Protein AF-A0A914XME7-F1 (afdb_monomer)

Solvent-accessible surface area (backbone atoms only — not comparable to full-atom values): 13182 Å² total; per-residue (Å²): 143,79,88,78,80,81,80,74,82,70,85,72,71,90,53,64,69,51,77,46,59,59,89,64,72,65,50,63,82,80,92,70,81,98,67,98,68,96,67,75,82,73,76,73,94,74,64,82,40,78,38,84,39,48,33,59,68,36,28,50,51,42,25,59,41,7,68,70,71,43,46,30,38,35,32,13,59,43,75,67,33,76,54,74,45,54,72,46,84,28,77,46,69,54,44,57,85,89,52,52,77,67,56,25,54,50,34,48,50,48,54,53,49,52,60,64,63,28,57,86,75,63,28,59,68,44,70,76,28,47,78,46,81,11,68,44,76,72,43,35,53,51,48,54,52,31,48,54,44,26,49,77,71,72,44,56,61,46,79,45,65,52,59,69,60,48,39,70,77,42,74,88,63,86,50,92,64,49,63,32,34,35,40,31,53,74,19,28,37,37,42,46,54,37,49,39,53,51,35,45,52,52,10,41,76,43,59,20,46,59,36,23,32,25,40,79,76,49,82,34,66,55,92,59,80,76,134

Structure (mmCIF, N/CA/C/O backbone):
data_AF-A0A914XME7-F1
#
_entry.id   AF-A0A914XME7-F1
#
loop_
_atom_site.group_PDB
_atom_site.id
_atom_site.type_symbol
_atom_site.label_atom_id
_atom_site.label_alt_id
_atom_site.label_comp_id
_atom_site.label_asym_id
_atom_site.label_entity_id
_atom_site.label_seq_id
_atom_site.pdbx_PDB_ins_code
_atom_site.Cartn_x
_atom_site.Cartn_y
_atom_site.Cartn_z
_atom_site.occupancy
_atom_site.B_iso_or_equiv
_atom_site.auth_seq_id
_atom_site.auth_comp_id
_atom_site.auth_asym_id
_atom_site.auth_atom_id
_atom_site.pdbx_PDB_model_num
ATOM 1 N N . MET A 1 1 ? -28.891 16.016 -7.048 1.00 35.56 1 MET A N 1
ATOM 2 C CA . MET A 1 1 ? -28.976 15.586 -5.635 1.00 35.56 1 MET A CA 1
ATOM 3 C C . MET A 1 1 ? -29.714 14.257 -5.555 1.00 35.56 1 MET A C 1
ATOM 5 O O . MET A 1 1 ? -30.932 14.262 -5.579 1.00 35.56 1 MET A O 1
ATOM 9 N N . HIS A 1 2 ? -29.003 13.132 -5.486 1.00 26.31 2 HIS A N 1
ATOM 10 C CA . HIS A 1 2 ? -29.547 11.853 -5.009 1.00 26.31 2 HIS A CA 1
ATOM 11 C C . HIS A 1 2 ? -28.365 10.996 -4.540 1.00 26.31 2 HIS A C 1
ATOM 13 O O . HIS A 1 2 ? -27.632 10.426 -5.343 1.00 26.31 2 HIS A O 1
ATOM 19 N N . GLN A 1 3 ? -28.121 11.002 -3.226 1.00 31.09 3 GLN A N 1
ATOM 20 C CA . GLN A 1 3 ? -27.158 10.115 -2.577 1.00 31.09 3 GLN A CA 1
ATOM 21 C C . GLN A 1 3 ? -27.804 8.732 -2.447 1.00 31.09 3 GLN A C 1
ATOM 23 O O . GLN A 1 3 ? -28.597 8.486 -1.541 1.00 31.09 3 GLN A O 1
ATOM 28 N N . GLY A 1 4 ? -27.482 7.833 -3.376 1.00 28.77 4 GLY A N 1
ATOM 29 C CA . GLY A 1 4 ? -27.808 6.417 -3.254 1.00 28.77 4 GLY A CA 1
ATOM 30 C C . GLY A 1 4 ? -26.962 5.787 -2.150 1.00 28.77 4 GLY A C 1
ATOM 31 O O . GLY A 1 4 ? -25.748 5.646 -2.288 1.00 28.77 4 GLY A O 1
ATOM 32 N N . ARG A 1 5 ? -27.605 5.421 -1.040 1.00 30.25 5 ARG A N 1
ATOM 33 C CA . ARG A 1 5 ? -27.013 4.623 0.037 1.00 30.25 5 ARG A CA 1
ATOM 34 C C . ARG A 1 5 ? -26.750 3.224 -0.530 1.00 30.25 5 ARG A C 1
ATOM 36 O O . ARG A 1 5 ? -27.672 2.428 -0.663 1.00 30.25 5 ARG A O 1
ATOM 43 N N . LEU A 1 6 ? -25.509 2.940 -0.925 1.00 31.33 6 LEU A N 1
ATOM 44 C CA . LEU A 1 6 ? -25.101 1.595 -1.332 1.00 31.33 6 LEU A CA 1
ATOM 45 C C . LEU A 1 6 ? -25.171 0.678 -0.106 1.00 31.33 6 LEU A C 1
ATOM 47 O O . LEU A 1 6 ? -24.290 0.686 0.752 1.00 31.33 6 LEU A O 1
ATOM 51 N N . THR A 1 7 ? -26.250 -0.095 -0.018 1.00 32.25 7 THR A N 1
ATOM 52 C CA . THR A 1 7 ? -26.429 -1.207 0.914 1.00 32.25 7 THR A CA 1
ATOM 53 C C . THR A 1 7 ? -25.577 -2.383 0.446 1.00 32.25 7 THR A C 1
ATOM 55 O O . THR A 1 7 ? -26.083 -3.358 -0.107 1.00 32.25 7 THR A O 1
ATOM 58 N N . THR A 1 8 ? -24.260 -2.299 0.622 1.00 33.47 8 THR A N 1
ATOM 59 C CA . THR A 1 8 ? -23.422 -3.494 0.523 1.00 33.47 8 THR A CA 1
ATOM 60 C C . THR A 1 8 ? -23.794 -4.380 1.704 1.00 33.47 8 THR A C 1
ATOM 62 O O . THR A 1 8 ? -23.597 -3.989 2.854 1.00 33.47 8 THR A O 1
ATOM 65 N N . ALA A 1 9 ? -24.393 -5.538 1.427 1.00 31.30 9 ALA A N 1
ATOM 66 C CA . ALA A 1 9 ? -24.760 -6.524 2.431 1.00 31.30 9 ALA A CA 1
ATOM 67 C C . ALA A 1 9 ? -23.494 -7.050 3.124 1.00 31.30 9 ALA A C 1
ATOM 69 O O . ALA A 1 9 ? -22.908 -8.055 2.726 1.00 31.30 9 ALA A O 1
ATOM 70 N N . VAL A 1 10 ? -23.057 -6.358 4.174 1.00 35.50 10 VAL A N 1
ATOM 71 C CA . VAL A 1 10 ? -22.212 -6.961 5.198 1.00 35.50 10 VAL A CA 1
ATOM 72 C C . VAL A 1 10 ? -23.063 -8.076 5.790 1.00 35.50 10 VAL A C 1
ATOM 74 O O . VAL A 1 10 ? -24.140 -7.802 6.324 1.00 35.50 10 VAL A O 1
ATOM 77 N N . ARG A 1 11 ? -22.634 -9.336 5.650 1.00 31.20 11 ARG A N 1
ATOM 78 C CA . ARG A 1 11 ? -23.242 -10.447 6.391 1.00 31.20 11 ARG A CA 1
ATOM 79 C C . ARG A 1 11 ? -23.109 -10.118 7.875 1.00 31.20 11 ARG A C 1
ATOM 81 O O . ARG A 1 11 ? -22.057 -10.325 8.472 1.00 31.20 11 ARG A O 1
ATOM 88 N N . ARG A 1 12 ? -24.171 -9.557 8.451 1.00 39.50 12 ARG A N 1
ATOM 89 C CA . ARG A 1 12 ? -24.322 -9.442 9.895 1.00 39.50 12 ARG A CA 1
ATOM 90 C C . ARG A 1 12 ? -24.508 -10.859 10.403 1.00 39.50 12 ARG A C 1
ATOM 92 O O . ARG A 1 12 ? -25.443 -11.546 9.995 1.00 39.50 12 ARG A O 1
ATOM 99 N N . TRP A 1 13 ? -23.585 -11.310 11.238 1.00 38.09 13 TRP A N 1
ATOM 100 C CA . TRP A 1 13 ? -23.795 -12.530 11.996 1.00 38.09 13 TRP A CA 1
ATOM 101 C C . TRP A 1 13 ? -25.030 -12.305 12.869 1.00 38.09 13 TRP A C 1
ATOM 103 O O . TRP A 1 13 ? -25.120 -11.304 13.576 1.00 38.09 13 TRP A O 1
ATOM 113 N N . SER A 1 14 ? -26.021 -13.187 12.749 1.00 43.72 14 SER A N 1
ATOM 114 C CA . SER A 1 14 ? -27.253 -13.121 13.543 1.00 43.72 14 SER A CA 1
ATOM 115 C C . SER A 1 14 ? -26.993 -13.408 15.022 1.00 43.72 14 SER A C 1
ATOM 117 O O . SER A 1 14 ? -27.784 -13.017 15.874 1.00 43.72 14 SER A O 1
ATOM 119 N N . THR A 1 15 ? -25.880 -14.076 15.324 1.00 41.72 15 THR A N 1
ATOM 120 C CA . THR A 1 15 ? -25.402 -14.361 16.673 1.00 41.72 15 THR A CA 1
ATOM 121 C C . THR A 1 15 ? -24.344 -13.342 17.102 1.00 41.72 15 THR A C 1
ATOM 123 O O . THR A 1 15 ? -23.417 -13.070 16.332 1.00 41.72 15 THR A O 1
ATOM 126 N N . PRO A 1 16 ? -24.436 -12.798 18.329 1.00 54.91 16 PRO A N 1
ATOM 127 C CA . PRO A 1 16 ? -23.365 -11.991 18.896 1.00 54.91 16 PRO A CA 1
ATOM 128 C C . PRO A 1 16 ? -22.076 -12.818 19.003 1.00 54.91 16 PRO A C 1
ATOM 130 O O . PRO A 1 16 ? -22.111 -14.037 19.202 1.00 54.91 16 PRO A O 1
ATOM 133 N N . PHE A 1 17 ? -20.938 -12.144 18.859 1.00 49.28 17 PHE A N 1
ATOM 134 C CA . PHE A 1 17 ? -19.615 -12.730 19.040 1.00 49.28 17 PHE A CA 1
ATOM 135 C C . PHE A 1 17 ? -18.910 -12.065 20.223 1.00 49.28 17 PHE A C 1
ATOM 137 O O . PHE A 1 17 ? -19.087 -10.872 20.477 1.00 49.28 17 PHE A O 1
ATOM 144 N N . VAL A 1 18 ? -18.102 -12.838 20.947 1.00 57.66 18 VAL A N 1
ATOM 145 C CA . VAL A 1 18 ? -17.307 -12.354 22.085 1.00 57.66 18 VAL A CA 1
ATOM 146 C C . VAL A 1 18 ? -15.833 -12.568 21.777 1.00 57.66 18 VAL A C 1
ATOM 148 O O . VAL A 1 18 ? -15.426 -13.649 21.350 1.00 57.66 18 VAL A O 1
ATOM 151 N N . ILE A 1 19 ? -15.023 -11.535 22.006 1.00 54.00 19 ILE A N 1
ATOM 152 C CA . ILE A 1 19 ? -13.574 -11.582 21.805 1.00 54.00 19 ILE A CA 1
ATOM 153 C C . ILE A 1 19 ? -12.889 -11.631 23.159 1.00 54.00 19 ILE A C 1
ATOM 155 O O . ILE A 1 19 ? -13.114 -10.770 24.010 1.00 54.00 19 ILE A O 1
ATOM 159 N N . ARG A 1 20 ? -12.027 -12.633 23.347 1.00 57.12 20 ARG A N 1
ATOM 160 C CA . ARG A 1 20 ? -11.128 -12.697 24.502 1.00 57.12 20 ARG A CA 1
ATOM 161 C C . ARG A 1 20 ? -9.759 -12.149 24.118 1.00 57.12 20 ARG A C 1
ATOM 163 O O . ARG A 1 20 ? -9.129 -12.623 23.167 1.00 57.12 20 ARG A O 1
ATOM 170 N N . SER A 1 21 ? -9.299 -11.174 24.891 1.00 56.59 21 SER A N 1
ATOM 171 C CA . SER A 1 21 ? -7.955 -10.609 24.817 1.00 56.59 21 SER A CA 1
ATOM 172 C C . SER A 1 21 ? -7.206 -10.797 26.138 1.00 56.59 21 SER A C 1
ATOM 174 O O . SER A 1 21 ? -7.805 -11.054 27.182 1.00 56.59 21 SER A O 1
ATOM 176 N N . SER A 1 22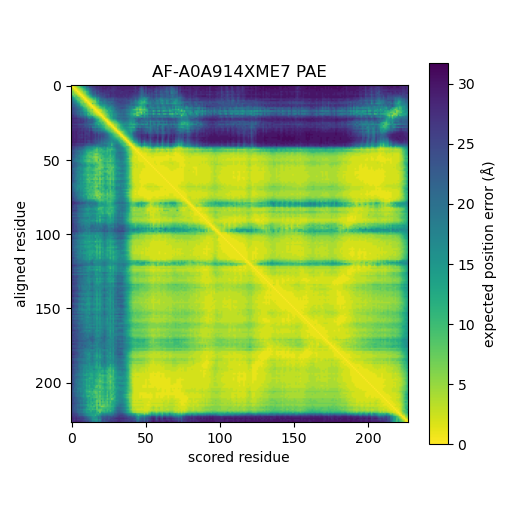 ? -5.875 -10.715 26.103 1.00 47.72 22 SER A N 1
ATOM 177 C CA . SER A 1 22 ? -5.055 -10.743 27.319 1.00 47.72 22 SER A CA 1
ATOM 178 C C . SER A 1 22 ? -5.119 -9.401 28.054 1.00 47.72 22 SER A C 1
ATOM 180 O O . SER A 1 22 ? -4.873 -8.365 27.448 1.00 47.72 22 SER A O 1
ATOM 182 N N . SER A 1 23 ? -5.355 -9.431 29.367 1.00 44.50 23 SER A N 1
ATOM 183 C CA . SER A 1 23 ? -5.464 -8.281 30.286 1.00 44.50 23 SER A CA 1
ATOM 184 C C . SER A 1 23 ? -4.170 -7.480 30.519 1.00 44.50 23 SER A C 1
ATOM 186 O O . SER A 1 23 ? -4.114 -6.635 31.413 1.00 44.50 23 SER A O 1
ATOM 188 N N . ALA A 1 24 ? -3.115 -7.722 29.744 1.00 40.16 24 ALA A N 1
ATOM 189 C CA . ALA A 1 24 ? -1.845 -7.028 29.898 1.00 40.16 24 ALA A CA 1
ATOM 190 C C . ALA A 1 24 ? -1.899 -5.676 29.169 1.00 40.16 24 ALA A 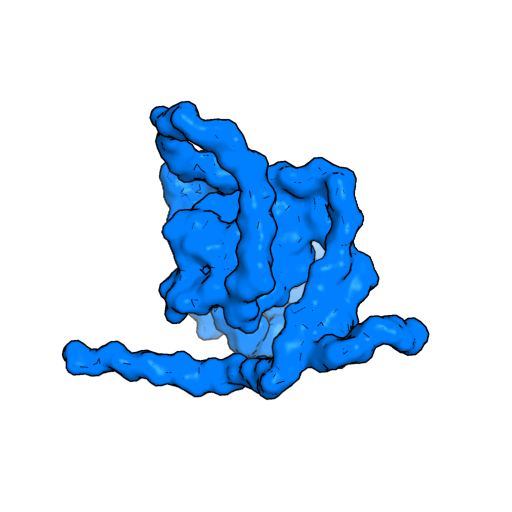C 1
ATOM 192 O O . ALA A 1 24 ? -1.560 -5.599 27.997 1.00 40.16 24 ALA A O 1
ATOM 193 N N . GLN A 1 25 ? -2.379 -4.645 29.876 1.00 46.88 25 GLN A N 1
ATOM 194 C CA . GLN A 1 25 ? -2.238 -3.212 29.563 1.00 46.88 25 GLN A CA 1
ATOM 195 C C . GLN A 1 25 ? -2.400 -2.849 28.074 1.00 46.88 25 GLN A C 1
ATOM 197 O O . GLN A 1 25 ? -1.428 -2.626 27.359 1.00 46.88 25 GLN A O 1
ATOM 202 N N . CYS A 1 26 ? -3.648 -2.743 27.614 1.00 40.09 26 CYS A N 1
ATOM 203 C CA . CYS A 1 26 ? -3.941 -2.183 26.298 1.00 40.09 26 CYS A CA 1
ATOM 204 C C . CYS A 1 26 ? -3.706 -0.665 26.301 1.00 40.09 26 CYS A C 1
ATOM 206 O O . CYS A 1 26 ? -4.272 0.046 27.138 1.00 40.09 26 CYS A O 1
ATOM 208 N N . HIS A 1 27 ? -2.914 -0.160 25.356 1.00 47.97 27 HIS A N 1
ATOM 209 C CA . HIS A 1 27 ? -2.759 1.276 25.136 1.00 47.97 27 HIS A CA 1
ATOM 210 C C . HIS A 1 27 ? -3.722 1.769 24.051 1.00 47.97 27 HIS A C 1
ATOM 212 O O . HIS A 1 27 ? -3.987 1.098 23.054 1.00 47.97 27 HIS A O 1
ATOM 218 N N . TYR A 1 28 ? -4.274 2.956 24.288 1.00 40.59 28 TYR A N 1
ATOM 219 C CA . TYR A 1 28 ? -5.248 3.627 23.438 1.00 40.59 28 TYR A CA 1
ATOM 220 C C . TYR A 1 28 ? -4.690 4.992 23.065 1.00 40.59 28 TYR A C 1
ATOM 222 O O . TYR A 1 28 ? -4.263 5.750 23.937 1.00 40.59 28 TYR A O 1
ATOM 230 N N . SER A 1 29 ? -4.681 5.306 21.777 1.00 42.41 29 SER A N 1
ATOM 231 C CA . SER A 1 29 ? -4.175 6.573 21.262 1.00 42.41 29 SER A CA 1
ATOM 232 C C . SER A 1 29 ? -5.340 7.500 20.896 1.00 42.41 29 SER A C 1
ATOM 234 O O . SER A 1 29 ? -5.696 7.659 19.731 1.00 42.41 29 SER A O 1
ATOM 236 N N . THR A 1 30 ? -5.933 8.167 21.891 1.00 37.03 30 THR A N 1
ATOM 237 C CA . THR A 1 30 ? -6.748 9.368 21.648 1.00 37.03 30 THR A CA 1
ATOM 238 C C . THR A 1 30 ? -5.817 10.547 21.412 1.00 37.03 30 THR A C 1
ATOM 240 O O . THR A 1 30 ? -5.113 10.978 22.319 1.00 37.03 30 THR A O 1
ATOM 243 N N . THR A 1 31 ? -5.820 11.113 20.206 1.00 37.47 31 THR A N 1
ATOM 244 C CA . THR A 1 31 ? -5.261 12.458 19.993 1.00 37.47 31 THR A CA 1
ATOM 245 C C . THR A 1 31 ? -6.410 13.442 19.815 1.00 37.47 31 THR A C 1
ATOM 247 O O . THR A 1 31 ? -6.823 13.767 18.706 1.00 37.47 31 THR A O 1
ATOM 250 N N . GLY A 1 32 ? -6.950 13.862 20.959 1.00 32.81 32 GLY A N 1
ATOM 251 C CA . GLY A 1 32 ? -7.903 14.952 21.146 1.00 32.81 32 GLY A CA 1
ATOM 252 C C . GLY A 1 32 ? -7.615 15.591 22.507 1.00 32.81 32 GLY A C 1
ATOM 253 O O . GLY A 1 32 ? -7.234 14.886 23.434 1.00 32.81 32 GLY A O 1
ATOM 254 N N . GLU A 1 33 ? -7.688 16.914 22.565 1.00 33.44 33 GLU A N 1
ATOM 255 C CA . GLU A 1 33 ? -7.107 17.821 23.562 1.00 33.44 33 GLU A CA 1
ATOM 256 C C . GLU A 1 33 ? -7.226 17.427 25.044 1.00 33.44 33 GLU A C 1
ATOM 258 O O . GLU A 1 33 ? -8.194 16.833 25.517 1.00 33.44 33 GLU A O 1
ATOM 263 N N . SER A 1 34 ? -6.206 17.858 25.788 1.00 36.47 34 SER A N 1
ATOM 264 C CA . SER A 1 34 ? -6.079 17.812 27.240 1.00 36.47 34 SER A CA 1
ATOM 265 C C . SER A 1 34 ? -7.306 18.381 27.957 1.00 36.47 34 SER A C 1
ATOM 267 O O . SER A 1 34 ? -7.436 19.589 28.138 1.00 36.47 34 SER A O 1
ATOM 269 N N . SER A 1 35 ? -8.155 17.484 28.450 1.00 31.80 35 SER A N 1
ATOM 270 C CA . SER A 1 35 ? -9.008 17.718 29.609 1.00 31.80 35 SER A CA 1
ATOM 271 C C . SER A 1 35 ? -8.845 16.539 30.566 1.00 31.80 35 SER A C 1
ATOM 273 O O . SER A 1 35 ? -8.936 15.367 30.203 1.00 31.80 35 SER A O 1
ATOM 275 N N . SER A 1 36 ? -8.485 16.867 31.800 1.00 35.69 36 SER A N 1
ATOM 276 C CA . SER A 1 36 ? -8.181 15.939 32.878 1.00 35.69 36 SER A CA 1
ATOM 277 C C . SER A 1 36 ? -9.423 15.146 33.290 1.00 35.69 36 SER A C 1
ATOM 279 O O . SER A 1 36 ? -10.230 15.617 34.088 1.00 35.69 36 SER A O 1
ATOM 281 N N . SER A 1 37 ? -9.557 13.918 32.795 1.00 31.97 37 SER A N 1
ATOM 282 C CA . SER A 1 37 ? -10.266 12.857 33.511 1.00 31.97 37 SER A CA 1
ATOM 283 C C . SER A 1 37 ? -9.587 11.519 33.227 1.00 31.97 37 SER A C 1
ATOM 285 O O . SER A 1 37 ? -9.476 11.067 32.090 1.00 31.97 37 SER A O 1
ATOM 287 N N . SER A 1 38 ? -9.060 10.911 34.286 1.00 33.97 38 SER A N 1
ATOM 288 C CA . SER A 1 38 ? -8.391 9.614 34.289 1.00 33.97 38 SER A CA 1
ATOM 289 C C . SER A 1 38 ? -9.403 8.484 34.082 1.00 33.97 38 SER A C 1
ATOM 291 O O . SER A 1 38 ? -9.702 7.730 35.008 1.00 33.97 38 SER A O 1
ATOM 293 N N . SER A 1 39 ? -9.965 8.378 32.880 1.00 34.94 39 SER A N 1
ATOM 294 C CA . SER A 1 39 ? -10.650 7.161 32.458 1.00 34.94 39 SER A CA 1
ATOM 295 C C . SER A 1 39 ? -9.626 6.267 31.766 1.00 34.94 39 SER A C 1
ATOM 297 O O . SER A 1 39 ? -9.015 6.632 30.763 1.00 34.94 39 SER A O 1
ATOM 299 N N . SER A 1 40 ? -9.375 5.102 32.357 1.00 42.12 40 SER A N 1
ATOM 300 C CA . SER A 1 40 ? -8.689 4.017 31.668 1.00 42.12 40 SER A CA 1
ATOM 301 C C . SER A 1 40 ? -9.406 3.746 30.342 1.00 42.12 40 SER A C 1
ATOM 303 O O . SER A 1 40 ? -10.638 3.813 30.295 1.00 42.12 40 SER A O 1
ATOM 305 N N . PRO A 1 41 ? -8.674 3.465 29.253 1.00 52.03 41 PRO A N 1
ATOM 306 C CA . PRO A 1 41 ? -9.300 3.295 27.953 1.00 52.03 41 PRO A CA 1
ATOM 307 C C . PRO A 1 41 ? -10.301 2.142 27.999 1.00 52.03 41 PRO A C 1
ATOM 309 O O . PRO A 1 41 ? -9.932 0.984 28.199 1.00 52.03 41 PRO A O 1
ATOM 312 N N . SER A 1 42 ? -11.588 2.459 27.864 1.00 68.94 42 SER A N 1
ATOM 313 C CA . SER A 1 42 ? -12.642 1.458 27.940 1.00 68.94 42 SER A CA 1
ATOM 314 C C . SER A 1 42 ? -12.805 0.799 26.578 1.00 68.94 42 SER A C 1
ATOM 316 O O . SER A 1 42 ? -13.299 1.422 25.637 1.00 68.94 42 SER A O 1
ATOM 318 N N . VAL A 1 43 ? -12.415 -0.471 26.477 1.00 83.75 43 VAL A N 1
ATOM 319 C CA . VAL A 1 43 ? -12.766 -1.314 25.331 1.00 83.75 43 VAL A CA 1
ATOM 320 C C . VAL A 1 43 ? -14.294 -1.278 25.164 1.00 83.75 43 VAL A C 1
ATOM 322 O O . VAL A 1 43 ? -15.005 -1.548 26.141 1.00 83.75 43 VAL A O 1
ATOM 325 N N . PRO A 1 44 ? -14.824 -0.936 23.975 1.00 88.31 44 PRO A N 1
ATOM 326 C CA . PRO A 1 44 ? -16.263 -0.903 23.756 1.00 88.31 44 PRO A CA 1
ATOM 327 C C . PRO A 1 44 ? -16.894 -2.260 24.080 1.00 88.31 44 PRO A C 1
ATOM 329 O O . PRO A 1 44 ? -16.421 -3.296 23.614 1.00 88.31 44 PRO A O 1
ATOM 332 N N . LYS A 1 45 ? -17.983 -2.263 24.859 1.00 88.62 45 LYS A N 1
ATOM 333 C CA . LYS A 1 45 ? -18.695 -3.505 25.214 1.00 88.62 45 LYS A CA 1
ATOM 334 C C . LYS A 1 45 ? -19.399 -4.151 24.016 1.00 88.62 45 LYS A C 1
ATOM 336 O O . LYS A 1 45 ? -19.642 -5.351 24.035 1.00 88.62 45 LYS A O 1
ATOM 341 N N . GLN A 1 46 ? -19.745 -3.358 23.002 1.00 90.56 46 GLN A N 1
ATOM 342 C CA . GLN A 1 46 ? -20.448 -3.803 21.804 1.00 90.56 46 GLN A CA 1
ATOM 343 C C . GLN A 1 46 ? -20.074 -2.916 20.611 1.00 90.56 46 GLN A C 1
ATOM 345 O O . GLN A 1 46 ? -20.017 -1.695 20.748 1.00 90.56 46 GLN A O 1
ATOM 350 N N . VAL A 1 47 ? -19.843 -3.536 19.451 1.00 94.94 47 VAL A N 1
ATOM 351 C CA . VAL A 1 47 ? -19.604 -2.879 18.155 1.00 94.94 47 VAL A CA 1
ATOM 352 C C . VAL A 1 47 ? -20.198 -3.720 17.024 1.00 94.94 47 VAL A C 1
ATOM 354 O O . VAL A 1 47 ? -20.417 -4.920 17.187 1.00 94.94 47 VAL A O 1
ATOM 357 N N . GLU A 1 48 ? -20.441 -3.107 15.868 1.00 94.25 48 GLU A N 1
ATOM 358 C CA . GLU A 1 48 ? -20.904 -3.809 14.665 1.00 94.25 48 GLU A CA 1
ATOM 359 C C . GLU A 1 48 ? -19.792 -4.608 13.988 1.00 94.25 48 GLU A C 1
ATOM 361 O O . GLU A 1 48 ? -20.056 -5.669 13.421 1.00 94.25 48 GLU A O 1
ATOM 366 N N . VAL A 1 49 ? -18.557 -4.096 14.018 1.00 96.44 49 VAL A N 1
ATOM 367 C CA . VAL A 1 49 ? -17.412 -4.734 13.368 1.00 96.44 49 VAL A CA 1
ATOM 368 C C . VAL A 1 49 ? -16.207 -4.731 14.291 1.00 96.44 49 VAL A C 1
ATOM 370 O O . VAL A 1 49 ? -15.819 -3.693 14.829 1.00 96.44 49 VAL A O 1
ATOM 373 N N . VAL A 1 50 ? -15.568 -5.893 14.407 1.00 96.31 50 VAL A N 1
ATOM 374 C CA . VAL A 1 50 ? -14.227 -5.990 14.975 1.00 96.31 50 VAL A CA 1
ATOM 375 C C . VAL A 1 50 ? -13.209 -6.292 13.886 1.00 96.31 50 VAL A C 1
ATOM 377 O O . VAL A 1 50 ? -13.402 -7.190 13.068 1.00 96.31 50 VAL A O 1
ATOM 380 N N . VAL A 1 51 ? -12.116 -5.534 13.895 1.00 96.56 51 VAL A N 1
ATOM 381 C CA . VAL A 1 51 ? -10.952 -5.735 13.035 1.00 96.56 51 VAL A CA 1
ATOM 382 C C . VAL A 1 51 ? -9.804 -6.295 13.872 1.00 96.56 51 VAL A C 1
ATOM 384 O O . VAL A 1 51 ? -9.383 -5.689 14.854 1.00 96.56 51 VAL A O 1
ATOM 387 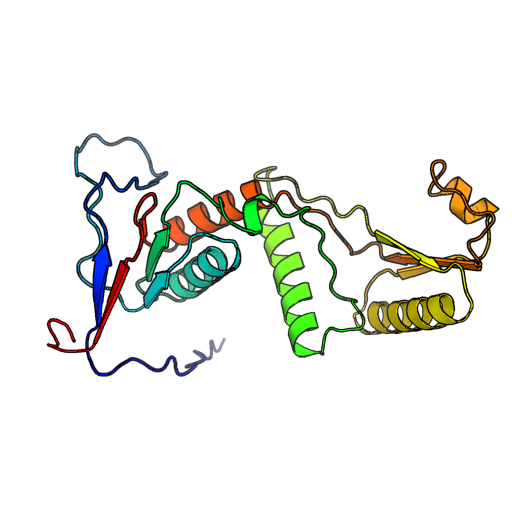N N . CYS A 1 52 ? -9.274 -7.448 13.472 1.00 95.31 52 CYS A N 1
ATOM 388 C CA . CYS A 1 52 ? -8.135 -8.082 14.133 1.00 95.31 52 CYS A CA 1
ATOM 389 C C . CYS A 1 52 ? -6.861 -7.830 13.317 1.00 95.31 52 CYS A C 1
ATOM 391 O O . CYS A 1 52 ? -6.701 -8.387 12.231 1.00 95.31 52 CYS A O 1
ATOM 393 N N . GLY A 1 53 ? -5.953 -7.014 13.850 1.00 94.94 53 GLY A N 1
ATOM 394 C CA . GLY A 1 53 ? -4.675 -6.655 13.239 1.00 94.94 53 GLY A CA 1
ATOM 395 C C . GLY A 1 53 ? -4.607 -5.183 12.826 1.00 94.94 53 GLY A C 1
ATOM 396 O O . GLY A 1 53 ? -5.405 -4.705 12.023 1.00 94.94 53 GLY A O 1
ATOM 397 N N . GLY A 1 54 ? -3.597 -4.481 13.333 1.00 95.38 54 GLY A N 1
ATOM 398 C CA . GLY A 1 54 ? -3.313 -3.064 13.095 1.00 95.38 54 GLY A CA 1
ATOM 399 C C . GLY A 1 54 ? -2.355 -2.801 11.939 1.00 95.38 54 GLY A C 1
ATOM 400 O O . GLY A 1 54 ? -1.688 -1.777 11.932 1.00 95.38 54 GLY A O 1
ATOM 401 N N . GLY A 1 55 ? -2.250 -3.718 10.971 1.00 95.81 55 GLY A N 1
ATOM 402 C CA . GLY A 1 55 ? -1.513 -3.488 9.723 1.00 95.81 55 GLY A CA 1
ATOM 403 C C . GLY A 1 55 ? -2.269 -2.575 8.748 1.00 95.81 55 GLY A C 1
ATOM 404 O O . GLY A 1 55 ? -3.418 -2.203 8.990 1.00 95.81 55 GLY A O 1
ATOM 405 N N . ILE A 1 56 ? -1.663 -2.278 7.590 1.00 96.25 56 ILE A N 1
ATOM 406 C CA . ILE A 1 56 ? -2.248 -1.358 6.592 1.00 96.25 56 ILE A CA 1
ATOM 407 C C . ILE A 1 56 ? -3.670 -1.753 6.166 1.00 96.25 56 ILE A C 1
ATOM 409 O O . ILE A 1 56 ? -4.549 -0.900 6.055 1.00 96.25 56 ILE A O 1
ATOM 413 N N . THR A 1 57 ? -3.915 -3.052 5.980 1.00 95.94 57 THR A N 1
ATOM 414 C CA . THR A 1 57 ? -5.227 -3.577 5.588 1.00 95.94 57 THR A CA 1
ATOM 415 C C . THR A 1 57 ? -6.259 -3.367 6.691 1.00 95.94 57 THR A C 1
ATOM 417 O O . THR A 1 57 ? -7.342 -2.859 6.417 1.00 95.94 57 THR A O 1
ATOM 420 N N . GLY A 1 58 ? -5.925 -3.713 7.938 1.00 96.94 58 GLY A N 1
ATOM 421 C CA . GLY A 1 58 ? -6.843 -3.574 9.068 1.00 96.94 58 GLY A CA 1
ATOM 422 C C . GLY A 1 58 ? -7.192 -2.115 9.347 1.00 96.94 58 GLY A C 1
ATOM 423 O O . GLY A 1 58 ? -8.365 -1.772 9.473 1.00 96.94 58 GLY A O 1
ATOM 424 N N . LEU A 1 59 ? -6.192 -1.232 9.327 1.00 97.44 59 LEU A N 1
ATOM 425 C CA . LEU A 1 59 ? -6.395 0.207 9.498 1.00 97.44 59 LEU A CA 1
ATOM 426 C C . LEU A 1 59 ? -7.207 0.825 8.352 1.00 97.44 59 LEU A C 1
ATOM 428 O O . LEU A 1 59 ? -8.081 1.652 8.600 1.00 97.44 59 LEU A O 1
ATOM 432 N N . SER A 1 60 ? -6.977 0.397 7.106 1.00 97.44 60 SER A N 1
ATOM 433 C CA . SER A 1 60 ? -7.783 0.831 5.958 1.00 97.44 60 SER A CA 1
ATOM 434 C C . SER A 1 60 ? -9.243 0.386 6.092 1.00 97.44 60 SER A C 1
ATOM 436 O O . SER A 1 60 ? -10.148 1.200 5.896 1.00 97.44 60 SER A O 1
ATOM 438 N N . VAL A 1 61 ? -9.487 -0.869 6.490 1.00 98.00 61 VAL A N 1
ATOM 439 C CA . VAL A 1 61 ? -10.836 -1.393 6.756 1.00 98.00 61 VAL A CA 1
ATOM 440 C C . VAL A 1 61 ? -11.512 -0.601 7.876 1.00 98.00 61 VAL A C 1
ATOM 442 O O . VAL A 1 61 ? -12.638 -0.139 7.687 1.00 98.00 61 VAL A O 1
ATOM 445 N N . ALA A 1 62 ? -10.826 -0.386 9.001 1.00 97.81 62 ALA A N 1
ATOM 446 C CA . ALA A 1 62 ? -11.364 0.364 10.132 1.00 97.81 62 ALA A CA 1
ATOM 447 C C . ALA A 1 62 ? -11.724 1.805 9.743 1.00 97.81 62 ALA A C 1
ATOM 449 O O . ALA A 1 62 ? -12.853 2.232 9.978 1.00 97.81 62 ALA A O 1
ATOM 450 N N . TYR A 1 63 ? -10.816 2.516 9.063 1.00 98.06 63 TYR A N 1
ATOM 451 C CA . TYR A 1 63 ? -11.055 3.872 8.562 1.00 98.06 63 TYR A CA 1
ATOM 452 C C . TYR A 1 63 ? -12.286 3.939 7.651 1.00 98.06 63 TYR A C 1
ATOM 454 O O . TYR A 1 63 ? -13.177 4.767 7.838 1.00 98.06 63 TYR A O 1
ATOM 462 N N . HIS A 1 64 ? -12.360 3.052 6.661 1.00 98.19 64 HIS A N 1
ATOM 463 C CA . HIS A 1 64 ? -13.424 3.076 5.666 1.00 98.19 64 HIS A CA 1
ATOM 464 C C . HIS A 1 64 ? -14.793 2.659 6.215 1.00 98.19 64 HIS A C 1
ATOM 466 O O . HIS A 1 64 ? -15.807 3.136 5.697 1.00 98.19 64 HIS A O 1
ATOM 472 N N . LEU A 1 65 ? -14.846 1.771 7.208 1.00 98.31 65 LEU A N 1
ATOM 473 C CA . LEU A 1 65 ? -16.091 1.388 7.874 1.00 98.31 65 LEU A CA 1
ATOM 474 C C . LEU A 1 65 ? -16.568 2.479 8.837 1.00 98.31 65 LEU A C 1
ATOM 476 O O . LEU A 1 65 ? -17.736 2.859 8.772 1.00 98.31 65 LEU A O 1
ATOM 480 N N . ALA A 1 66 ? -15.668 3.041 9.647 1.00 97.50 66 ALA A N 1
ATOM 481 C CA . ALA A 1 66 ? -15.993 4.136 10.560 1.00 97.50 66 ALA A CA 1
ATOM 482 C C . ALA A 1 66 ? -16.498 5.375 9.803 1.00 97.50 66 ALA A C 1
ATOM 484 O O . ALA A 1 66 ? -17.573 5.884 10.100 1.00 97.50 66 ALA A O 1
ATOM 485 N N . LYS A 1 67 ? -15.837 5.749 8.696 1.00 96.62 67 LYS A N 1
ATOM 486 C CA . LYS A 1 67 ? -16.285 6.833 7.799 1.00 96.62 67 LYS A CA 1
ATOM 487 C C . LYS A 1 67 ? -17.684 6.615 7.202 1.00 96.62 67 LYS A C 1
ATOM 489 O O . LYS A 1 67 ? -18.333 7.556 6.752 1.00 96.62 67 LYS A O 1
ATOM 494 N N . ARG A 1 68 ? -18.160 5.366 7.145 1.00 97.62 68 ARG A N 1
ATOM 495 C CA . ARG A 1 68 ? -19.520 5.015 6.692 1.00 97.62 68 ARG A CA 1
ATOM 496 C C . ARG A 1 68 ? -20.538 4.951 7.838 1.00 97.62 68 ARG A C 1
ATOM 498 O O . ARG A 1 68 ? -21.695 4.623 7.585 1.00 97.62 68 ARG A O 1
ATOM 505 N N . GLY A 1 69 ? -20.127 5.285 9.061 1.00 95.81 69 GLY A N 1
ATOM 506 C CA . GLY A 1 69 ? -20.964 5.317 10.257 1.00 95.81 69 GLY A CA 1
ATOM 507 C C . GLY A 1 69 ? -21.086 3.979 10.984 1.00 95.81 69 GLY A C 1
ATOM 508 O O . GLY A 1 69 ? -21.962 3.849 11.833 1.00 95.81 69 GLY A O 1
ATOM 509 N N . CYS A 1 70 ? -20.258 2.981 10.655 1.00 97.12 70 CYS A N 1
ATOM 510 C CA . CYS A 1 70 ? -20.227 1.732 11.415 1.00 97.12 70 CYS A CA 1
ATOM 511 C C . CYS A 1 70 ? -19.489 1.931 12.743 1.00 97.12 70 CYS A C 1
ATOM 513 O O . CYS A 1 70 ? -18.430 2.557 12.778 1.00 97.12 70 CYS A O 1
ATOM 515 N N . SER A 1 71 ? -19.987 1.314 13.814 1.00 95.88 71 SER A N 1
ATOM 516 C CA . SER A 1 71 ? -19.214 1.187 15.057 1.00 95.88 71 SER A CA 1
ATOM 517 C C . SER A 1 71 ? -18.124 0.120 14.895 1.00 95.88 71 SER A C 1
ATOM 519 O O . SER A 1 71 ? -18.416 -1.045 14.610 1.00 95.88 71 SER A O 1
ATOM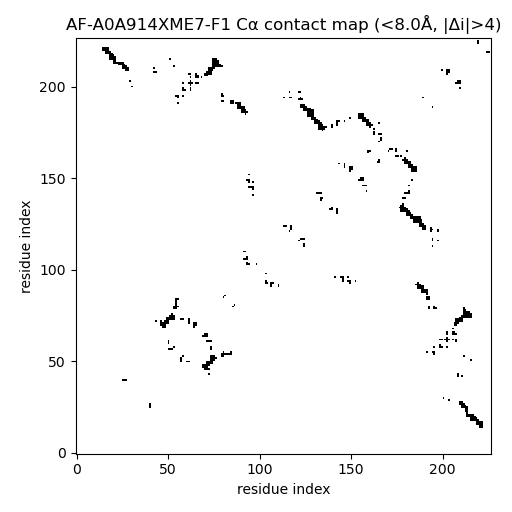 521 N N . VAL A 1 72 ? -16.857 0.519 15.044 1.00 97.56 72 VAL A N 1
ATOM 522 C CA . VAL A 1 72 ? -15.690 -0.339 14.786 1.00 97.56 72 VAL A CA 1
ATOM 523 C C . VAL A 1 72 ? -14.758 -0.359 15.991 1.00 97.56 72 VAL A C 1
ATOM 525 O O . VAL A 1 72 ? -14.422 0.694 16.528 1.00 97.56 72 VAL A O 1
ATOM 528 N N . ALA A 1 73 ? -14.279 -1.546 16.364 1.00 96.94 73 ALA A N 1
ATOM 529 C CA . ALA A 1 73 ? -13.118 -1.704 17.239 1.00 96.94 73 ALA A CA 1
ATOM 530 C C . ALA A 1 73 ? -12.010 -2.474 16.508 1.00 96.94 73 ALA A C 1
ATOM 532 O O . ALA A 1 73 ? -12.255 -3.547 15.959 1.00 96.94 73 ALA A O 1
ATOM 533 N N . LEU A 1 74 ? -10.794 -1.935 16.493 1.00 96.75 74 LEU A N 1
ATOM 534 C CA . LEU A 1 74 ? -9.602 -2.597 15.976 1.00 96.75 74 LEU A CA 1
ATOM 535 C C . LEU A 1 74 ? -8.719 -3.040 17.140 1.00 96.75 74 LEU A C 1
ATOM 537 O O . LEU A 1 74 ? -8.437 -2.242 18.027 1.00 96.75 74 LEU A O 1
ATOM 541 N N . PHE A 1 75 ? -8.240 -4.280 17.098 1.00 95.44 75 PHE A N 1
ATOM 542 C CA . PHE A 1 75 ? -7.309 -4.830 18.082 1.00 95.44 75 PHE A CA 1
ATOM 543 C C . PHE A 1 75 ? -5.987 -5.214 17.420 1.00 95.44 75 PHE A C 1
ATOM 545 O O . PHE A 1 75 ? -5.976 -5.957 16.437 1.00 95.44 75 PHE A O 1
ATOM 552 N N . GLU A 1 76 ? -4.873 -4.747 17.972 1.00 94.50 76 GLU A N 1
ATOM 553 C CA . GLU A 1 76 ? -3.516 -5.057 17.517 1.00 94.50 76 GLU A CA 1
ATOM 554 C C . GLU A 1 76 ? -2.674 -5.560 18.690 1.00 94.50 76 GLU A C 1
ATOM 556 O O . GLU A 1 76 ? -2.686 -4.975 19.767 1.00 94.50 76 GLU A O 1
ATOM 561 N N . ARG A 1 77 ? -1.919 -6.649 18.491 1.00 93.12 77 ARG A N 1
ATOM 562 C CA . ARG A 1 77 ? -1.099 -7.277 19.543 1.00 93.12 77 ARG A CA 1
ATOM 563 C C . ARG A 1 77 ? 0.097 -6.431 19.984 1.00 93.12 77 ARG A C 1
ATOM 565 O O . ARG A 1 77 ? 0.622 -6.659 21.068 1.00 93.12 77 ARG A O 1
ATOM 572 N N . SER A 1 78 ? 0.567 -5.534 19.128 1.00 89.69 78 SER A N 1
ATOM 573 C CA . SER A 1 78 ? 1.752 -4.701 19.327 1.00 89.69 78 SER A CA 1
ATOM 574 C C . SER A 1 78 ? 1.390 -3.214 19.290 1.00 89.69 78 SER A C 1
ATOM 576 O O . SER A 1 78 ? 0.212 -2.870 19.273 1.00 89.69 78 SER A O 1
ATOM 578 N N . ILE A 1 79 ? 2.386 -2.332 19.362 1.00 85.69 79 ILE A N 1
ATOM 579 C CA . ILE A 1 79 ? 2.194 -0.898 19.119 1.00 85.69 79 ILE A CA 1
ATOM 580 C C . ILE A 1 79 ? 2.543 -0.636 17.654 1.00 85.69 79 ILE A C 1
ATOM 582 O O . ILE A 1 79 ? 3.636 -0.989 17.200 1.00 85.69 79 ILE A O 1
ATOM 586 N N . GLY A 1 80 ? 1.631 -0.007 16.918 1.00 78.69 80 GLY A N 1
ATOM 587 C CA . GLY A 1 80 ? 1.796 0.321 15.509 1.00 78.69 80 GLY A CA 1
ATOM 588 C C . GLY A 1 80 ? 1.838 -0.889 14.567 1.00 78.69 80 GLY A C 1
ATOM 589 O O . GLY A 1 80 ? 1.432 -2.005 14.883 1.00 78.69 80 GLY A O 1
ATOM 590 N N . CYS A 1 81 ? 2.353 -0.655 13.359 1.00 83.69 81 CYS A N 1
ATOM 591 C CA . CYS A 1 81 ? 2.374 -1.619 12.255 1.00 83.69 81 CYS A CA 1
ATOM 592 C C . CYS A 1 81 ? 3.522 -2.649 12.341 1.00 83.69 81 CYS A C 1
ATOM 594 O O . CYS A 1 81 ? 4.215 -2.877 11.354 1.00 83.69 81 CYS A O 1
ATOM 596 N N . GLY A 1 82 ? 3.722 -3.311 13.487 1.00 79.69 82 GLY A N 1
ATOM 597 C CA . GLY A 1 82 ? 4.861 -4.216 13.754 1.00 79.69 82 GLY A CA 1
ATOM 598 C C . GLY A 1 82 ? 4.907 -5.545 12.973 1.00 79.69 82 GLY A C 1
ATOM 599 O O . GLY A 1 82 ? 5.778 -6.375 13.223 1.00 79.69 82 GLY A O 1
ATOM 600 N N . GLY A 1 83 ? 3.962 -5.791 12.061 1.00 89.50 83 GLY A N 1
ATOM 601 C CA . GLY A 1 83 ? 3.937 -6.969 11.184 1.00 89.50 83 GLY A CA 1
ATOM 602 C C . GLY A 1 83 ? 4.611 -6.735 9.825 1.00 89.50 83 GLY A C 1
ATOM 603 O O . GLY A 1 83 ? 5.490 -5.892 9.679 1.00 89.50 83 GLY A O 1
ATOM 604 N N . ALA A 1 84 ? 4.139 -7.441 8.790 1.00 91.00 84 ALA A N 1
ATOM 605 C CA . ALA A 1 84 ? 4.656 -7.318 7.419 1.00 91.00 84 ALA A CA 1
ATOM 606 C C . ALA A 1 84 ? 4.624 -5.875 6.878 1.00 91.00 84 ALA A C 1
ATOM 608 O O . ALA A 1 84 ? 5.483 -5.486 6.093 1.00 91.00 84 ALA A O 1
ATOM 609 N N . THR A 1 85 ? 3.657 -5.063 7.317 1.00 91.94 85 THR A N 1
ATOM 610 C CA . THR A 1 85 ? 3.574 -3.653 6.926 1.00 91.94 85 THR A CA 1
ATOM 611 C C . THR A 1 85 ? 4.787 -2.846 7.390 1.00 91.94 85 THR A C 1
ATOM 613 O O . THR A 1 85 ? 5.329 -2.087 6.594 1.00 91.94 85 THR A O 1
ATOM 616 N N . GLY A 1 86 ? 5.240 -3.021 8.634 1.00 89.56 86 GLY A N 1
ATOM 617 C CA . GLY A 1 86 ? 6.396 -2.300 9.175 1.00 89.56 86 GLY A CA 1
ATOM 618 C C . GLY A 1 86 ? 7.723 -2.706 8.536 1.00 89.56 86 GLY A C 1
ATOM 619 O O . GLY A 1 86 ? 8.654 -1.912 8.526 1.00 89.56 86 GLY A O 1
ATOM 620 N N . ALA A 1 87 ? 7.793 -3.907 7.956 1.00 91.88 87 ALA A N 1
ATOM 621 C CA . ALA A 1 87 ? 8.950 -4.395 7.203 1.00 91.88 87 ALA A CA 1
ATOM 622 C C . ALA A 1 87 ? 8.897 -4.060 5.696 1.00 91.88 87 ALA A C 1
ATOM 624 O O . ALA A 1 87 ? 9.788 -4.450 4.943 1.00 91.88 87 ALA A O 1
ATOM 625 N N . SER A 1 88 ? 7.844 -3.383 5.227 1.00 93.50 88 SER A N 1
ATOM 626 C CA . SER A 1 88 ? 7.648 -3.094 3.804 1.00 93.50 88 SER A CA 1
ATOM 627 C C . SER A 1 88 ? 8.577 -1.987 3.298 1.00 93.50 88 SER A C 1
ATOM 629 O O . SER A 1 88 ? 8.790 -0.984 3.971 1.00 93.50 88 SER A O 1
ATOM 631 N N . ALA A 1 89 ? 9.041 -2.115 2.051 1.00 93.31 89 ALA A N 1
ATOM 632 C CA . ALA A 1 89 ? 9.758 -1.053 1.338 1.00 93.31 89 ALA A CA 1
ATOM 633 C C . ALA A 1 89 ? 8.835 0.073 0.819 1.00 93.31 89 ALA A C 1
ATOM 635 O O . ALA A 1 89 ? 9.318 1.076 0.301 1.00 93.31 89 ALA A O 1
ATOM 636 N N . GLY A 1 90 ? 7.508 -0.093 0.918 1.00 94.69 90 GLY A N 1
ATOM 637 C CA . GLY A 1 90 ? 6.542 0.960 0.588 1.00 94.69 90 GLY A CA 1
ATOM 638 C C . GLY A 1 90 ? 6.391 1.267 -0.906 1.00 94.69 90 GLY A C 1
ATOM 639 O O . GLY A 1 90 ? 5.946 2.352 -1.264 1.00 94.69 90 GLY A O 1
ATOM 640 N N . LEU A 1 91 ? 6.758 0.335 -1.788 1.00 95.56 91 LEU A N 1
ATOM 641 C CA . LEU A 1 91 ? 6.660 0.516 -3.237 1.00 95.56 91 LEU A CA 1
ATOM 642 C C . LEU A 1 91 ? 5.203 0.418 -3.713 1.00 95.56 91 LEU A C 1
ATOM 644 O O . LEU A 1 91 ? 4.550 -0.607 -3.520 1.00 95.56 91 LEU A O 1
ATOM 648 N N . LEU A 1 92 ? 4.718 1.441 -4.411 1.00 94.88 92 LEU A N 1
ATOM 649 C CA . LEU A 1 92 ? 3.361 1.520 -4.952 1.00 94.88 92 LEU A CA 1
ATOM 650 C C . LEU A 1 92 ? 3.387 1.460 -6.482 1.00 94.88 92 LEU A C 1
ATOM 652 O O . LEU A 1 92 ? 4.210 2.119 -7.117 1.00 94.88 92 LEU A O 1
ATOM 656 N N . SER A 1 93 ? 2.505 0.644 -7.062 1.00 92.19 93 SER A N 1
ATOM 657 C CA . SER A 1 93 ? 2.292 0.552 -8.510 1.00 92.19 93 SER A CA 1
ATOM 658 C C . SER A 1 93 ? 0.898 0.014 -8.824 1.00 92.19 93 SER A C 1
ATOM 660 O O . SER A 1 93 ? 0.381 -0.850 -8.108 1.00 92.19 93 SER A O 1
ATOM 662 N N . ALA A 1 94 ? 0.304 0.519 -9.904 1.00 87.62 94 ALA A N 1
ATOM 663 C CA . ALA A 1 94 ? -1.020 0.128 -10.391 1.00 87.62 94 ALA A CA 1
ATOM 664 C C . ALA A 1 94 ? -0.994 -0.627 -11.735 1.00 87.62 94 ALA A C 1
ATOM 666 O O . ALA A 1 94 ? -2.046 -1.023 -12.226 1.00 87.62 94 ALA A O 1
ATOM 667 N N . SER A 1 95 ? 0.178 -0.825 -12.340 1.00 84.88 95 SER A N 1
ATOM 668 C CA . SER A 1 95 ? 0.342 -1.374 -13.697 1.00 84.88 95 SER A CA 1
ATOM 669 C C . SER A 1 95 ? 1.110 -2.698 -13.732 1.00 84.88 95 SER A C 1
ATOM 671 O O . SER A 1 95 ? 1.643 -3.097 -14.768 1.00 84.88 95 SER A O 1
ATOM 673 N N . MET A 1 96 ? 1.134 -3.425 -12.612 1.00 82.12 96 MET A N 1
ATOM 674 C CA . MET A 1 96 ? 1.792 -4.730 -12.532 1.00 82.12 96 MET A CA 1
ATOM 675 C C . MET A 1 96 ? 1.049 -5.786 -13.367 1.00 82.12 96 MET A C 1
ATOM 677 O O . MET A 1 96 ? -0.181 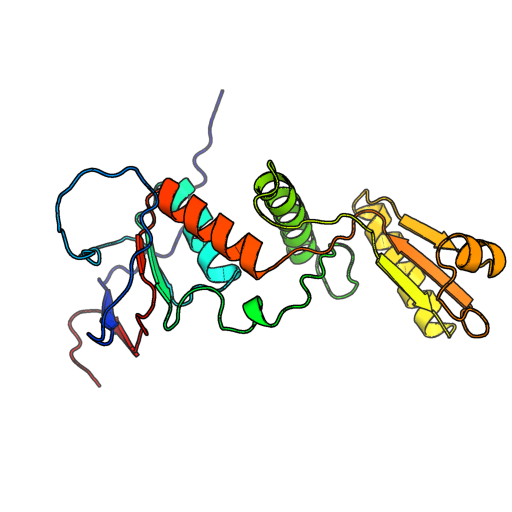-5.872 -13.333 1.00 82.12 96 MET A O 1
ATOM 681 N N . LEU A 1 97 ? 1.803 -6.628 -14.085 1.00 76.75 97 LEU A N 1
ATOM 682 C CA . LEU A 1 97 ? 1.262 -7.591 -15.061 1.00 76.75 97 LEU A CA 1
ATOM 683 C C . LEU A 1 97 ? 0.348 -8.661 -14.456 1.00 76.75 97 LEU A C 1
ATOM 685 O O . LEU A 1 97 ? -0.565 -9.134 -15.123 1.00 76.75 97 LEU A O 1
ATOM 689 N N . TRP A 1 98 ? 0.598 -9.050 -13.208 1.00 74.56 98 TRP A N 1
ATOM 690 C CA . TRP A 1 98 ? -0.173 -10.074 -12.493 1.00 74.56 98 TRP A CA 1
ATOM 691 C C . TRP A 1 98 ? -1.446 -9.530 -11.838 1.00 74.56 98 TRP A C 1
ATOM 693 O O . TRP A 1 98 ? -2.176 -10.285 -11.202 1.00 74.56 98 TRP A O 1
ATOM 703 N N . GLN A 1 99 ? -1.722 -8.230 -11.958 1.00 76.44 99 GLN A N 1
ATOM 704 C CA . GLN A 1 99 ? -2.944 -7.655 -11.413 1.00 76.44 99 GLN A CA 1
ATOM 705 C C . GLN A 1 99 ? -4.084 -7.777 -12.424 1.00 76.44 99 GLN A C 1
ATOM 707 O O . GLN A 1 99 ? -4.004 -7.280 -13.553 1.00 76.44 99 GLN A O 1
ATOM 712 N N . ASP A 1 100 ? -5.186 -8.382 -11.992 1.00 85.12 100 ASP A N 1
ATOM 713 C CA . ASP A 1 100 ? -6.448 -8.257 -12.708 1.00 85.12 100 ASP A CA 1
ATOM 714 C C . ASP A 1 100 ? -7.004 -6.820 -12.613 1.00 85.12 100 ASP A C 1
ATOM 716 O O . ASP A 1 100 ? -6.522 -5.968 -11.857 1.00 85.12 100 ASP A O 1
ATOM 720 N N . ASN A 1 101 ? -8.054 -6.541 -13.386 1.00 84.00 101 ASN A N 1
ATOM 721 C CA . ASN A 1 101 ? -8.649 -5.205 -13.450 1.00 84.00 101 ASN A CA 1
ATOM 722 C C . ASN A 1 101 ? -9.226 -4.716 -12.105 1.00 84.00 101 ASN A C 1
ATOM 724 O O . ASN A 1 101 ? -9.331 -3.508 -11.890 1.00 84.00 101 ASN A O 1
ATOM 728 N N . SER A 1 102 ? -9.632 -5.617 -11.206 1.00 87.00 102 SER A N 1
ATOM 729 C CA . SER A 1 102 ? -10.164 -5.257 -9.886 1.00 87.00 102 SER A CA 1
ATOM 730 C C . SER A 1 102 ? -9.044 -4.839 -8.932 1.00 87.00 102 SER A C 1
ATOM 732 O O . SER A 1 102 ? -9.142 -3.787 -8.292 1.00 87.00 102 SER A O 1
ATOM 734 N N . VAL A 1 103 ? -7.935 -5.584 -8.923 1.00 88.94 103 VAL A N 1
ATOM 735 C CA . VAL A 1 103 ? -6.739 -5.261 -8.137 1.00 88.94 103 VAL A CA 1
ATOM 736 C C . VAL A 1 103 ? -6.135 -3.938 -8.605 1.00 88.94 103 VAL A C 1
ATOM 738 O O . VAL A 1 103 ? -5.727 -3.128 -7.779 1.00 88.94 103 VAL A O 1
ATOM 741 N N . GLN A 1 104 ? -6.158 -3.658 -9.909 1.00 87.69 104 GLN A N 1
ATOM 742 C CA . GLN A 1 104 ? -5.660 -2.391 -10.460 1.00 87.69 104 GLN A CA 1
ATOM 743 C C . GLN A 1 104 ? -6.487 -1.190 -10.019 1.00 87.69 104 GLN A C 1
ATOM 745 O O . GLN A 1 104 ? -5.929 -0.198 -9.555 1.00 87.69 104 GLN A O 1
ATOM 750 N N . LYS A 1 105 ? -7.819 -1.282 -10.101 1.00 88.50 105 LYS A N 1
ATOM 751 C CA . LYS A 1 105 ? -8.711 -0.218 -9.611 1.00 88.50 105 LYS A CA 1
ATOM 752 C C . LYS A 1 105 ? -8.503 0.040 -8.122 1.00 88.50 105 LYS A C 1
ATOM 754 O O . LYS A 1 105 ? -8.485 1.191 -7.692 1.00 88.50 105 LYS A O 1
ATOM 759 N N . MET A 1 106 ? -8.313 -1.024 -7.344 1.00 91.31 106 MET A N 1
ATOM 760 C CA . MET A 1 106 ? -7.984 -0.920 -5.927 1.00 91.31 106 MET A CA 1
ATOM 761 C C . MET A 1 106 ? -6.623 -0.246 -5.710 1.00 91.31 106 MET A C 1
ATOM 763 O O . MET A 1 106 ? -6.536 0.667 -4.897 1.00 91.31 106 MET A O 1
ATOM 767 N N . ALA A 1 107 ? -5.588 -0.609 -6.472 1.00 92.38 107 ALA A N 1
ATOM 768 C CA . ALA A 1 107 ? -4.275 0.029 -6.394 1.00 92.38 107 ALA A CA 1
ATOM 769 C C . ALA A 1 107 ? -4.334 1.530 -6.740 1.00 92.38 107 ALA A C 1
ATOM 771 O O . ALA A 1 107 ? -3.798 2.345 -5.991 1.00 92.38 107 ALA A O 1
ATOM 772 N N . GLN A 1 108 ? -5.040 1.915 -7.810 1.00 90.94 108 GLN A N 1
ATOM 773 C CA . GLN A 1 108 ? -5.250 3.322 -8.183 1.00 90.94 108 GLN A CA 1
ATOM 774 C C . GLN A 1 108 ? -5.980 4.102 -7.081 1.00 90.94 108 GLN A C 1
ATOM 776 O O . GLN A 1 108 ? -5.574 5.212 -6.730 1.00 90.94 108 GLN A O 1
ATOM 781 N N . ALA A 1 109 ? -7.036 3.516 -6.507 1.00 93.31 109 ALA A N 1
ATOM 782 C CA . ALA A 1 109 ? -7.776 4.126 -5.408 1.00 93.31 109 ALA A CA 1
ATOM 783 C C . ALA A 1 109 ? -6.901 4.296 -4.154 1.00 93.31 109 ALA A C 1
ATOM 785 O O . ALA A 1 109 ? -6.926 5.362 -3.539 1.00 93.31 109 ALA A O 1
ATOM 786 N N . SER A 1 110 ? -6.088 3.291 -3.814 1.00 94.94 110 SER A N 1
ATOM 787 C CA . SER A 1 110 ? -5.137 3.359 -2.701 1.00 94.94 110 SER A CA 1
ATOM 788 C C . SER A 1 110 ? -4.077 4.435 -2.917 1.00 94.94 110 SER A C 1
ATOM 790 O O . SER A 1 110 ? -3.875 5.258 -2.033 1.00 94.94 110 SER A O 1
ATOM 792 N N . ILE A 1 111 ? -3.446 4.495 -4.095 1.00 94.31 111 ILE A N 1
ATOM 793 C CA . ILE A 1 111 ? -2.439 5.521 -4.420 1.00 94.31 111 ILE A CA 1
ATOM 794 C C . ILE A 1 111 ? -3.038 6.924 -4.289 1.00 94.31 111 ILE A C 1
ATOM 796 O O . ILE A 1 111 ? -2.429 7.801 -3.673 1.00 94.31 111 ILE A O 1
ATOM 800 N N . LYS A 1 112 ? -4.254 7.129 -4.813 1.00 94.12 112 LYS A N 1
ATOM 801 C CA . LYS A 1 112 ? -4.972 8.401 -4.687 1.00 94.12 112 LYS A CA 1
ATOM 802 C C . LYS A 1 112 ? -5.228 8.762 -3.221 1.00 94.12 112 LYS A C 1
ATOM 804 O O . LYS A 1 112 ? -4.893 9.869 -2.809 1.00 94.12 112 LYS A O 1
ATOM 809 N N . LEU A 1 113 ? -5.763 7.829 -2.432 1.00 95.62 113 LEU A N 1
ATOM 810 C CA . LEU A 1 113 ? -6.019 8.040 -1.007 1.00 95.62 113 LEU A CA 1
ATOM 811 C C . LEU A 1 113 ? -4.729 8.369 -0.246 1.00 95.62 113 LEU A C 1
ATOM 813 O O . LEU A 1 113 ? -4.708 9.295 0.557 1.00 95.62 113 LEU A O 1
ATOM 817 N N . TYR A 1 114 ? -3.644 7.635 -0.490 1.00 96.12 114 TYR A N 1
ATOM 818 C CA . TYR A 1 114 ? -2.383 7.843 0.222 1.00 96.12 114 TYR A CA 1
ATOM 819 C C . TYR A 1 114 ? -1.772 9.207 -0.104 1.00 96.12 114 TYR A C 1
ATOM 821 O O . TYR A 1 114 ? -1.294 9.879 0.804 1.00 96.12 114 TYR A O 1
ATOM 829 N N . LYS A 1 115 ? -1.879 9.666 -1.355 1.00 94.75 115 LYS A N 1
ATOM 830 C CA . LYS A 1 115 ? -1.490 11.028 -1.747 1.00 94.75 115 LYS A CA 1
ATOM 831 C C . LYS A 1 115 ? -2.330 12.105 -1.046 1.00 94.75 115 LYS A C 1
ATOM 833 O O . LYS A 1 115 ? -1.804 13.136 -0.644 1.00 94.75 115 LYS A O 1
ATOM 838 N N . GLU A 1 116 ? -3.636 11.890 -0.897 1.00 94.94 116 GLU A N 1
ATOM 839 C CA . GLU A 1 116 ? -4.512 12.820 -0.168 1.00 94.94 116 GLU A CA 1
ATOM 840 C C . GLU A 1 116 ? -4.168 12.859 1.332 1.00 94.94 116 GLU A C 1
ATOM 842 O O . GLU A 1 116 ? -4.129 13.929 1.947 1.00 94.94 116 GLU A O 1
ATOM 847 N N . LEU A 1 117 ? -3.871 11.700 1.925 1.00 94.94 117 LEU A N 1
ATOM 848 C CA . LEU A 1 117 ? -3.509 11.580 3.338 1.00 94.94 117 LEU A CA 1
ATOM 849 C C . LEU A 1 117 ? -2.109 12.119 3.655 1.00 94.94 117 LEU A C 1
ATOM 851 O O . LEU A 1 117 ? -1.893 12.563 4.780 1.00 94.94 117 LEU A O 1
ATOM 855 N N . SER A 1 118 ? -1.180 12.126 2.696 1.00 94.19 118 SER A N 1
ATOM 856 C CA . SER A 1 118 ? 0.179 12.647 2.901 1.00 94.19 118 SER A CA 1
ATOM 857 C C . SER A 1 118 ? 0.247 14.178 2.953 1.00 94.19 118 SER A C 1
ATOM 859 O O . SER A 1 118 ? 1.316 14.736 3.184 1.00 94.19 118 SER A O 1
ATOM 861 N N . THR A 1 119 ? -0.869 14.880 2.728 1.00 90.44 119 THR A N 1
ATOM 862 C CA . THR A 1 119 ? -0.926 16.350 2.728 1.00 90.44 119 THR A CA 1
ATOM 863 C C . THR A 1 119 ? -0.512 16.956 4.072 1.00 90.44 119 THR A C 1
ATOM 865 O O . THR A 1 119 ? -0.981 16.539 5.135 1.00 90.44 119 THR A O 1
ATOM 868 N N . GLY A 1 120 ? 0.341 17.985 4.020 1.00 84.94 120 GLY A N 1
ATOM 869 C CA . GLY A 1 120 ? 0.904 18.631 5.211 1.00 84.94 120 GLY A CA 1
ATOM 870 C C . GLY A 1 120 ? 1.999 17.804 5.891 1.00 84.94 120 GLY A C 1
ATOM 871 O O . GLY A 1 120 ? 2.053 17.787 7.116 1.00 84.94 120 GLY A O 1
ATOM 872 N N . ASP A 1 121 ? 2.800 17.075 5.105 1.00 80.88 121 ASP A N 1
ATOM 873 C CA . ASP A 1 121 ? 3.992 16.324 5.537 1.00 80.88 121 ASP A CA 1
ATOM 874 C C . ASP A 1 121 ? 3.761 15.328 6.683 1.00 80.88 121 ASP A C 1
ATOM 876 O O . ASP A 1 121 ? 4.651 15.024 7.476 1.00 80.88 121 ASP A O 1
ATOM 880 N N . ARG A 1 122 ? 2.550 14.765 6.761 1.00 88.88 122 ARG A N 1
ATOM 881 C CA . ARG A 1 122 ? 2.172 13.804 7.815 1.00 88.88 122 ARG A CA 1
ATOM 882 C C . ARG A 1 122 ? 2.970 12.507 7.744 1.00 88.88 122 ARG A C 1
ATOM 884 O O . ARG A 1 122 ? 3.208 11.868 8.766 1.00 88.88 122 ARG A O 1
ATOM 891 N N . PHE A 1 123 ? 3.338 12.110 6.530 1.00 94.81 123 PHE A N 1
ATOM 892 C CA . PHE A 1 123 ? 4.249 11.012 6.240 1.00 94.81 123 PHE A CA 1
ATOM 893 C C . PHE A 1 123 ? 4.842 11.192 4.844 1.00 94.81 123 PHE A C 1
ATOM 895 O O . PHE A 1 123 ? 4.297 11.908 4.000 1.00 94.81 123 PHE A O 1
ATOM 902 N N . ARG A 1 124 ? 5.955 10.505 4.583 1.00 94.62 124 ARG A N 1
ATOM 903 C CA . ARG A 1 124 ? 6.638 10.595 3.294 1.00 94.62 124 ARG A CA 1
ATOM 904 C C . ARG A 1 124 ? 5.846 9.858 2.214 1.00 94.62 124 ARG A C 1
ATOM 906 O O . ARG A 1 124 ? 5.664 8.647 2.302 1.00 94.62 124 ARG A O 1
ATOM 913 N N . PHE A 1 125 ? 5.448 10.572 1.171 1.00 96.31 125 PHE A N 1
ATOM 914 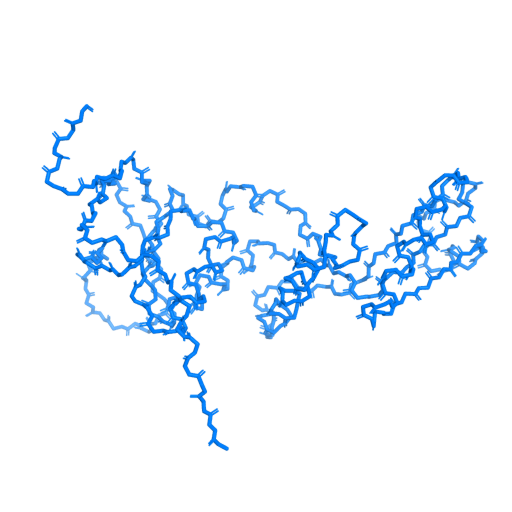C CA . PHE A 1 125 ? 4.908 10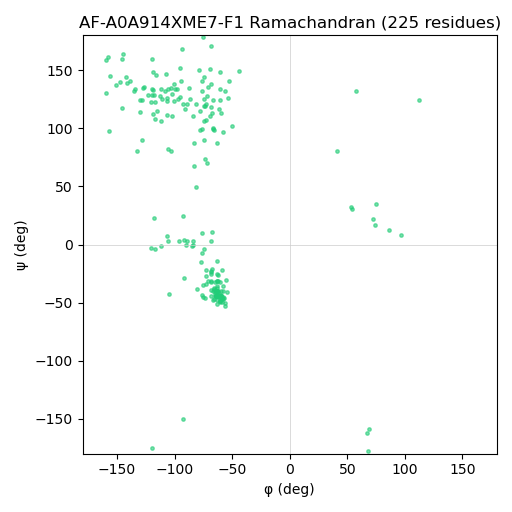.013 -0.067 1.00 96.31 125 PHE A CA 1
ATOM 915 C C . PHE A 1 125 ? 5.658 10.651 -1.234 1.00 96.31 125 PHE A C 1
ATOM 917 O O . PHE A 1 125 ? 5.565 11.858 -1.445 1.00 96.31 125 PHE A O 1
ATOM 924 N N . ASN A 1 126 ? 6.429 9.859 -1.973 1.00 95.00 126 ASN A N 1
ATOM 925 C CA . ASN A 1 126 ? 7.268 10.342 -3.061 1.00 95.00 126 ASN A CA 1
ATOM 926 C C . ASN A 1 126 ? 6.841 9.707 -4.386 1.00 95.00 126 ASN A C 1
ATOM 928 O O . ASN A 1 126 ? 7.036 8.510 -4.587 1.00 95.00 126 ASN A O 1
ATOM 932 N N . ARG A 1 127 ? 6.287 10.510 -5.298 1.00 92.50 127 ARG A N 1
ATOM 933 C CA . ARG A 1 127 ? 5.993 10.109 -6.683 1.00 92.50 127 ARG A CA 1
ATOM 934 C C . ARG A 1 127 ? 7.267 10.257 -7.523 1.00 92.50 127 ARG A C 1
ATOM 936 O O . ARG A 1 127 ? 7.369 11.153 -8.352 1.00 92.50 127 ARG A O 1
ATOM 943 N N . CYS A 1 128 ? 8.261 9.419 -7.237 1.00 93.31 128 CYS A N 1
ATOM 944 C CA . CYS A 1 128 ? 9.547 9.404 -7.942 1.00 93.31 128 CYS A CA 1
ATOM 945 C C . CYS A 1 128 ? 9.525 8.565 -9.229 1.00 93.31 128 CYS A C 1
ATOM 947 O O . CYS A 1 128 ? 10.540 8.469 -9.916 1.00 93.31 128 CYS A O 1
ATOM 949 N N . GLY A 1 129 ? 8.391 7.936 -9.535 1.00 94.25 129 GLY A N 1
ATOM 950 C CA . GLY A 1 129 ? 8.276 6.955 -10.595 1.00 94.25 129 GLY A CA 1
ATOM 951 C C . GLY A 1 129 ? 9.030 5.660 -10.295 1.00 94.25 129 GLY A C 1
ATOM 952 O O . GLY A 1 129 ? 9.615 5.467 -9.222 1.00 94.25 129 GLY A O 1
ATOM 953 N N . ARG A 1 130 ? 8.995 4.749 -11.265 1.00 94.94 130 ARG A N 1
ATOM 954 C CA . ARG A 1 130 ? 9.713 3.473 -11.233 1.00 94.94 130 ARG A CA 1
ATOM 955 C C . ARG A 1 130 ? 10.263 3.150 -12.610 1.00 94.94 130 ARG A C 1
ATOM 957 O O . ARG A 1 130 ? 9.563 3.323 -13.606 1.00 94.94 130 ARG A O 1
ATOM 964 N N . VAL A 1 131 ? 11.492 2.646 -12.635 1.00 95.25 131 VAL A N 1
ATOM 965 C CA . VAL A 1 131 ? 12.127 2.110 -13.837 1.00 95.25 131 VAL A CA 1
ATOM 966 C C . VAL A 1 131 ? 12.123 0.580 -13.805 1.00 95.25 131 VAL A C 1
ATOM 968 O O . VAL A 1 131 ? 12.428 -0.033 -12.781 1.00 95.25 131 VAL A O 1
ATOM 971 N N . TYR A 1 132 ? 11.754 -0.029 -14.927 1.00 95.25 132 TYR A N 1
ATOM 972 C CA . TYR A 1 132 ? 11.880 -1.457 -15.197 1.00 95.25 132 TYR A CA 1
ATOM 973 C C . TYR A 1 132 ? 12.907 -1.636 -16.306 1.00 95.25 132 TYR A C 1
ATOM 975 O O . TYR A 1 132 ? 12.773 -1.009 -17.352 1.00 95.25 132 TYR A O 1
ATOM 983 N N . LEU A 1 133 ? 13.903 -2.488 -16.084 1.00 95.69 133 LEU A N 1
ATOM 984 C CA . LEU A 1 133 ? 14.993 -2.726 -17.026 1.00 95.69 133 LEU A CA 1
ATOM 985 C C . LEU A 1 133 ? 14.860 -4.140 -17.600 1.00 95.69 133 LEU A C 1
ATOM 987 O O . LEU A 1 133 ? 14.759 -5.111 -16.847 1.00 95.69 133 LEU A O 1
ATOM 991 N N . ALA A 1 134 ? 14.816 -4.254 -18.925 1.00 96.81 134 ALA A N 1
ATOM 992 C CA . ALA A 1 134 ? 14.812 -5.522 -19.638 1.00 96.81 134 ALA A 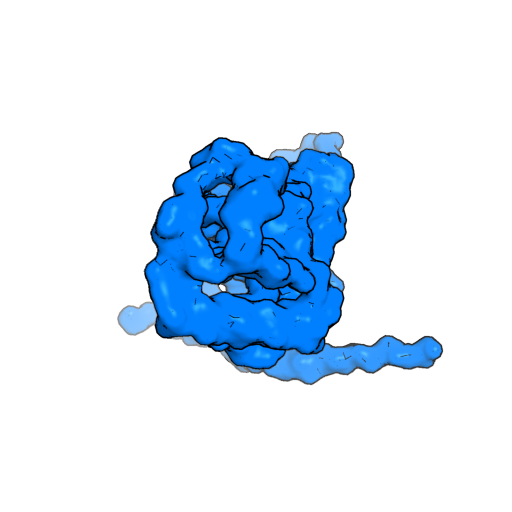CA 1
ATOM 993 C C . ALA A 1 134 ? 16.208 -5.824 -20.179 1.00 96.81 134 ALA A C 1
ATOM 995 O O . ALA A 1 134 ? 16.752 -5.047 -20.959 1.00 96.81 134 ALA A O 1
ATOM 996 N N . HIS A 1 135 ? 16.741 -6.983 -19.801 1.00 95.38 135 HIS A N 1
ATOM 997 C CA . HIS A 1 135 ? 18.072 -7.456 -20.187 1.00 95.38 135 HIS A CA 1
ATOM 998 C C . HIS A 1 135 ? 18.025 -8.598 -21.225 1.00 95.38 135 HIS A C 1
ATOM 1000 O O . HIS A 1 135 ? 19.015 -9.278 -21.491 1.00 95.38 135 HIS A O 1
ATOM 1006 N N . SER A 1 136 ? 16.836 -8.899 -21.753 1.00 95.44 136 SER A N 1
ATOM 1007 C CA . SER A 1 136 ? 16.594 -9.989 -22.700 1.00 95.44 136 SER A CA 1
ATOM 1008 C C . SER A 1 136 ? 15.303 -9.772 -23.484 1.00 95.44 136 SER A C 1
ATOM 1010 O O . SER A 1 136 ? 14.373 -9.128 -22.994 1.00 95.44 136 SER A O 1
ATOM 1012 N N . ASP A 1 137 ? 15.176 -10.415 -24.645 1.00 95.12 137 ASP A N 1
ATOM 1013 C CA . ASP A 1 137 ? 13.983 -10.278 -25.490 1.00 95.12 137 ASP A CA 1
ATOM 1014 C C . ASP A 1 137 ? 12.695 -10.677 -24.743 1.00 95.12 137 ASP A C 1
ATOM 1016 O O . ASP A 1 137 ? 11.641 -10.052 -24.890 1.00 95.12 137 ASP A O 1
ATOM 1020 N N . SER A 1 138 ? 12.772 -11.692 -23.874 1.00 93.94 138 SER A N 1
ATOM 1021 C CA . SER A 1 138 ? 11.631 -12.151 -23.072 1.00 93.94 138 SER A CA 1
ATOM 1022 C C . SER A 1 138 ? 11.211 -11.132 -22.006 1.00 93.94 138 SER A C 1
ATOM 1024 O O . SER A 1 138 ? 10.011 -10.909 -21.785 1.00 93.94 138 SER A O 1
ATOM 1026 N N . THR A 1 139 ? 12.175 -10.465 -21.366 1.00 94.44 139 THR A N 1
ATOM 1027 C CA . THR A 1 139 ? 11.890 -9.383 -20.416 1.00 94.44 139 THR A CA 1
ATOM 1028 C C . THR A 1 139 ? 11.423 -8.123 -21.144 1.00 94.44 139 THR A C 1
ATOM 1030 O O . THR A 1 139 ? 10.492 -7.473 -20.670 1.00 94.44 139 THR A O 1
ATOM 1033 N N . ALA A 1 140 ? 11.927 -7.848 -22.350 1.00 95.75 140 ALA A N 1
ATOM 1034 C CA . ALA A 1 140 ? 11.484 -6.735 -23.187 1.00 95.75 140 ALA A CA 1
ATOM 1035 C C . ALA A 1 140 ? 10.012 -6.885 -23.609 1.00 95.75 140 ALA A C 1
ATOM 1037 O O . ALA A 1 140 ? 9.246 -5.921 -23.552 1.00 95.75 140 ALA A O 1
ATOM 1038 N N . VAL A 1 141 ? 9.564 -8.102 -23.947 1.00 95.69 141 VAL A N 1
ATOM 1039 C CA . VAL A 1 141 ? 8.136 -8.390 -24.190 1.00 95.69 141 VAL A CA 1
ATOM 1040 C C . VAL A 1 141 ? 7.294 -8.081 -22.950 1.00 95.69 141 VAL A C 1
ATOM 1042 O O . VAL A 1 141 ? 6.226 -7.473 -23.059 1.00 95.69 141 VAL A O 1
ATOM 1045 N N . SER A 1 142 ? 7.770 -8.469 -21.765 1.00 94.00 142 SER A N 1
ATOM 1046 C CA . SER A 1 142 ? 7.077 -8.195 -20.500 1.00 94.00 142 SER A CA 1
ATOM 1047 C C . SER A 1 142 ? 6.994 -6.691 -20.223 1.00 94.00 142 SER A C 1
ATOM 1049 O O . SER A 1 142 ? 5.916 -6.179 -19.923 1.00 94.00 142 SER A O 1
ATOM 1051 N N . VAL A 1 143 ? 8.089 -5.960 -20.433 1.00 95.38 143 VAL A N 1
ATOM 1052 C CA . VAL A 1 143 ? 8.155 -4.500 -20.304 1.00 95.38 143 VAL A CA 1
ATOM 1053 C C . VAL A 1 143 ? 7.199 -3.796 -21.277 1.00 95.38 143 VAL A C 1
ATOM 1055 O O . VAL A 1 143 ? 6.430 -2.928 -20.864 1.00 95.38 143 VAL A O 1
ATOM 1058 N N . ARG A 1 144 ? 7.131 -4.213 -22.547 1.00 95.88 144 ARG A N 1
ATOM 1059 C CA . ARG A 1 144 ? 6.166 -3.653 -23.518 1.00 95.88 144 ARG A CA 1
ATOM 1060 C C . ARG A 1 144 ? 4.711 -3.920 -23.118 1.00 95.88 144 ARG A C 1
ATOM 1062 O O . ARG A 1 144 ? 3.852 -3.058 -23.309 1.00 95.88 144 ARG A O 1
ATOM 1069 N N . ARG A 1 145 ? 4.419 -5.081 -22.519 1.00 94.44 145 ARG A N 1
ATOM 1070 C CA . ARG A 1 145 ? 3.087 -5.372 -21.955 1.00 94.44 145 ARG A CA 1
ATOM 1071 C C . ARG A 1 145 ? 2.761 -4.455 -20.777 1.00 94.44 145 ARG A C 1
ATOM 1073 O O . ARG A 1 145 ? 1.634 -3.970 -20.692 1.00 94.44 145 ARG A O 1
ATOM 1080 N N . MET A 1 146 ? 3.734 -4.183 -19.906 1.00 94.00 146 MET A N 1
ATOM 1081 C CA . MET A 1 146 ? 3.569 -3.239 -18.795 1.00 94.00 146 MET A CA 1
ATOM 1082 C C . MET A 1 146 ? 3.306 -1.826 -19.297 1.00 94.00 146 MET A C 1
ATOM 1084 O O . MET A 1 146 ? 2.388 -1.174 -18.808 1.00 94.00 146 MET A O 1
ATOM 1088 N N . TYR A 1 147 ? 4.037 -1.388 -20.322 1.00 95.62 147 TYR A N 1
ATOM 1089 C CA . TYR A 1 147 ? 3.803 -0.108 -20.982 1.00 95.62 147 TYR A CA 1
ATOM 1090 C C . TYR A 1 147 ? 2.366 0.002 -21.507 1.00 95.62 147 TYR A C 1
ATOM 1092 O O . TYR A 1 147 ? 1.646 0.934 -21.150 1.00 95.62 147 TYR A O 1
ATOM 1100 N N . ALA A 1 148 ? 1.905 -0.983 -22.286 1.00 93.88 148 ALA A N 1
ATOM 1101 C CA . ALA A 1 148 ? 0.536 -0.997 -22.800 1.00 93.88 148 ALA A CA 1
ATOM 1102 C C . ALA A 1 148 ? -0.503 -0.953 -21.664 1.00 93.88 148 ALA A C 1
ATOM 1104 O O . ALA A 1 148 ? -1.497 -0.227 -21.751 1.00 93.88 148 ALA A O 1
ATOM 1105 N N . LYS A 1 149 ? -0.246 -1.674 -20.563 1.00 91.31 149 LYS A N 1
ATOM 1106 C CA . LYS A 1 149 ? -1.099 -1.652 -19.372 1.00 91.31 149 LYS A CA 1
ATOM 1107 C C . LYS A 1 149 ? -1.136 -0.268 -18.724 1.00 91.31 149 LYS A C 1
ATOM 1109 O O . LYS A 1 149 ? -2.228 0.253 -18.509 1.00 91.31 149 LYS A O 1
ATOM 1114 N N . ALA A 1 150 ? 0.017 0.339 -18.461 1.00 92.44 150 ALA A N 1
ATOM 1115 C CA . ALA A 1 150 ? 0.118 1.668 -17.867 1.00 92.44 150 ALA A CA 1
ATOM 1116 C C . ALA A 1 150 ? -0.622 2.717 -18.716 1.00 92.44 150 ALA A C 1
ATOM 1118 O O . ALA A 1 150 ? -1.457 3.460 -18.200 1.00 92.44 150 ALA A O 1
ATOM 1119 N N . ARG A 1 151 ? -0.428 2.697 -20.042 1.00 93.12 151 ARG A N 1
ATOM 1120 C CA . ARG A 1 151 ? -1.139 3.583 -20.979 1.00 93.12 151 ARG A CA 1
ATOM 1121 C C . ARG A 1 151 ? -2.651 3.359 -20.967 1.00 93.12 151 ARG A C 1
ATOM 1123 O O . ARG A 1 151 ? -3.398 4.332 -20.955 1.00 93.12 151 ARG A O 1
ATOM 1130 N N . SER A 1 152 ? -3.113 2.107 -20.895 1.00 90.31 152 SER A N 1
ATOM 1131 C CA . SER A 1 152 ? -4.551 1.798 -20.785 1.00 90.31 152 SER A CA 1
ATOM 1132 C C . SER A 1 152 ? -5.191 2.337 -19.499 1.00 90.31 152 SER A C 1
ATOM 1134 O O . SER A 1 152 ? -6.390 2.599 -19.466 1.00 90.31 152 SER A O 1
ATOM 1136 N N . LEU A 1 153 ? -4.385 2.529 -18.450 1.00 87.12 153 LEU A N 1
ATOM 1137 C CA . LEU A 1 153 ? -4.793 3.101 -17.169 1.00 87.12 153 LEU A CA 1
ATOM 1138 C C . LEU A 1 153 ? -4.657 4.633 -17.128 1.00 87.12 153 LEU A C 1
ATOM 1140 O O . LEU A 1 153 ? -4.919 5.229 -16.084 1.00 87.12 153 LEU A O 1
ATOM 1144 N N . GLY A 1 154 ? -4.256 5.262 -18.239 1.00 90.25 154 GLY A N 1
ATOM 1145 C CA . GLY A 1 154 ? -4.023 6.702 -18.332 1.00 90.25 154 GLY A CA 1
ATOM 1146 C C . GLY A 1 154 ? -2.746 7.174 -17.637 1.00 90.25 154 GLY A C 1
ATOM 1147 O O . GLY A 1 154 ? -2.630 8.365 -17.368 1.00 90.25 154 GLY A O 1
ATOM 1148 N N . GLN A 1 155 ? -1.814 6.266 -17.326 1.00 91.50 155 GLN A N 1
ATOM 1149 C CA . GLN A 1 155 ? -0.569 6.622 -16.652 1.00 91.50 155 GLN A CA 1
ATOM 1150 C C . GLN A 1 155 ? 0.464 7.233 -17.608 1.00 91.50 155 GLN A C 1
ATOM 1152 O O . GLN A 1 155 ? 0.544 6.900 -18.801 1.00 91.50 155 GLN A O 1
ATOM 1157 N N . GLU A 1 156 ? 1.297 8.101 -17.044 1.00 93.94 156 GLU A N 1
ATOM 1158 C CA . GLU A 1 156 ? 2.499 8.631 -17.684 1.00 93.94 156 GLU A CA 1
ATOM 1159 C C . GLU A 1 156 ? 3.574 7.539 -17.701 1.00 93.94 156 GLU A C 1
ATOM 1161 O O . GLU A 1 156 ? 4.138 7.177 -16.665 1.00 93.94 156 GLU A O 1
ATOM 1166 N N . ALA A 1 157 ? 3.815 6.978 -18.888 1.00 96.00 157 ALA A N 1
ATOM 1167 C CA . ALA A 1 157 ? 4.759 5.893 -19.104 1.00 96.00 157 ALA A CA 1
ATOM 1168 C C . ALA A 1 157 ? 5.564 6.119 -20.388 1.00 96.00 157 ALA A C 1
ATOM 1170 O O . ALA A 1 157 ? 5.006 6.542 -21.404 1.00 96.00 157 ALA A O 1
ATOM 1171 N N . GLU A 1 158 ? 6.850 5.793 -20.337 1.00 97.12 158 GLU A N 1
ATOM 1172 C CA . GLU A 1 158 ? 7.838 6.027 -21.390 1.00 97.12 158 GLU A CA 1
ATOM 1173 C C . GLU A 1 158 ? 8.685 4.766 -21.586 1.00 97.12 158 GLU A C 1
ATOM 1175 O O . GLU A 1 158 ? 9.116 4.150 -20.611 1.00 97.12 158 GLU A O 1
ATOM 1180 N N . LEU A 1 159 ? 8.896 4.371 -22.841 1.00 97.88 159 LEU A N 1
ATOM 1181 C CA . LEU A 1 159 ? 9.862 3.339 -23.206 1.00 97.88 159 LEU A CA 1
ATOM 1182 C C . LEU A 1 159 ? 11.128 4.023 -23.705 1.00 97.88 159 LEU A C 1
ATOM 1184 O O . LEU A 1 159 ? 11.029 4.925 -24.531 1.00 97.88 159 LEU A O 1
ATOM 1188 N N . ILE A 1 160 ? 12.279 3.569 -23.225 1.00 97.38 160 ILE A N 1
ATOM 1189 C CA . ILE A 1 160 ? 13.594 4.095 -23.588 1.00 97.38 160 ILE A CA 1
ATOM 1190 C C . ILE A 1 160 ? 14.445 2.901 -24.007 1.00 97.38 160 ILE A C 1
ATOM 1192 O O . ILE A 1 160 ? 14.563 1.945 -23.244 1.00 97.38 160 ILE A O 1
ATOM 1196 N N . ASP A 1 161 ? 15.005 2.922 -25.209 1.00 95.62 161 ASP A N 1
ATOM 1197 C CA . ASP A 1 161 ? 15.943 1.912 -25.719 1.00 95.62 161 ASP A CA 1
ATOM 1198 C C . ASP A 1 161 ? 17.337 2.489 -26.016 1.00 95.62 161 ASP A C 1
ATOM 1200 O O . ASP A 1 161 ? 18.261 1.735 -26.310 1.00 95.62 161 ASP A O 1
ATOM 1204 N N . ASP A 1 162 ? 17.521 3.804 -25.866 1.00 96.12 162 ASP A N 1
ATOM 1205 C CA . ASP A 1 162 ? 18.821 4.456 -25.993 1.00 96.12 162 ASP A CA 1
ATOM 1206 C C . ASP A 1 162 ? 19.573 4.516 -24.652 1.00 96.12 162 ASP A C 1
ATOM 1208 O O . ASP A 1 162 ? 19.126 5.130 -23.678 1.00 96.12 162 ASP A O 1
ATOM 1212 N N . ASN A 1 163 ? 20.765 3.916 -24.613 1.00 94.12 163 ASN A N 1
ATOM 1213 C CA . ASN A 1 163 ? 21.607 3.874 -23.415 1.00 94.12 163 ASN A CA 1
ATOM 1214 C C . ASN A 1 163 ? 22.073 5.265 -22.959 1.00 94.12 163 ASN A C 1
ATOM 1216 O O . ASN A 1 163 ? 22.242 5.485 -21.758 1.00 94.12 163 ASN A O 1
ATOM 1220 N N . THR A 1 164 ? 22.269 6.207 -23.889 1.00 95.12 164 THR A N 1
ATOM 1221 C CA . THR A 1 164 ? 22.689 7.578 -23.554 1.00 95.12 164 THR A CA 1
ATOM 1222 C C . THR A 1 164 ? 21.570 8.314 -22.824 1.00 95.12 164 THR A C 1
ATOM 1224 O O . THR A 1 164 ? 21.811 8.937 -21.789 1.00 95.12 164 THR A O 1
ATOM 1227 N N . GLU A 1 165 ? 20.333 8.188 -23.307 1.00 96.00 165 GLU A N 1
ATOM 1228 C CA . GLU A 1 165 ? 19.146 8.719 -22.645 1.00 96.00 165 GLU A CA 1
ATOM 1229 C C . GLU A 1 165 ? 18.944 8.089 -21.259 1.00 96.00 165 GLU A C 1
ATOM 1231 O O . GLU A 1 165 ? 18.710 8.809 -20.283 1.00 96.00 165 GLU A O 1
ATOM 1236 N N . MET A 1 166 ? 19.096 6.765 -21.138 1.00 96.00 166 MET A N 1
ATOM 1237 C CA . MET A 1 166 ? 19.001 6.080 -19.845 1.00 96.00 166 MET A CA 1
ATOM 1238 C C . MET A 1 166 ? 20.027 6.607 -18.835 1.00 96.00 166 MET A C 1
ATOM 1240 O O . MET A 1 166 ? 19.656 6.912 -17.703 1.00 96.00 166 MET A O 1
ATOM 1244 N N . LEU A 1 167 ? 21.293 6.763 -19.235 1.00 95.81 167 LEU A N 1
ATOM 1245 C CA . LEU A 1 167 ? 22.356 7.291 -18.370 1.00 95.81 167 LEU A CA 1
ATOM 1246 C C . LEU A 1 167 ? 22.158 8.775 -18.033 1.00 95.81 167 LEU A C 1
ATOM 1248 O O . LEU A 1 167 ? 22.504 9.201 -16.932 1.00 95.81 167 LEU A O 1
ATOM 1252 N N . ALA A 1 168 ? 21.565 9.559 -18.938 1.00 95.81 168 ALA A N 1
ATOM 1253 C CA . ALA A 1 168 ? 21.213 10.948 -18.662 1.00 95.81 168 ALA A CA 1
ATOM 1254 C C . ALA A 1 168 ? 20.117 11.061 -17.585 1.00 95.81 168 ALA A C 1
ATOM 1256 O O . ALA A 1 168 ? 20.184 11.955 -16.739 1.00 95.81 168 ALA A O 1
ATOM 1257 N N . LYS A 1 169 ? 19.126 10.154 -17.585 1.00 94.31 169 LYS A N 1
ATOM 1258 C CA . LYS A 1 169 ? 18.058 10.122 -16.565 1.00 94.31 169 LYS A CA 1
ATOM 1259 C C . LYS A 1 169 ? 18.502 9.455 -15.264 1.00 94.31 169 LYS A C 1
ATOM 1261 O O . LYS A 1 169 ? 18.134 9.918 -14.183 1.00 94.31 169 LYS A O 1
ATOM 1266 N N . TRP A 1 170 ? 19.292 8.388 -15.352 1.00 95.19 170 TRP A N 1
ATOM 1267 C CA . TRP A 1 170 ? 19.733 7.584 -14.213 1.00 95.19 170 TRP A CA 1
ATOM 1268 C C . TRP A 1 170 ? 21.243 7.313 -14.279 1.00 95.19 170 TRP A C 1
ATOM 1270 O O . TRP A 1 170 ? 21.660 6.214 -14.631 1.00 95.19 170 TRP A O 1
ATOM 1280 N N . PRO A 1 171 ? 22.094 8.266 -13.860 1.00 94.94 171 PRO A N 1
ATOM 1281 C CA . PRO A 1 171 ? 23.550 8.138 -14.002 1.00 94.94 171 PRO A CA 1
ATOM 1282 C C . PRO A 1 171 ? 24.190 6.980 -13.219 1.00 94.94 171 PRO A C 1
ATOM 1284 O O . PRO A 1 171 ? 25.359 6.671 -13.420 1.00 94.94 171 PRO A O 1
ATOM 1287 N N . SER A 1 172 ? 23.460 6.376 -12.278 1.00 93.75 172 SER A N 1
ATOM 1288 C CA . SER A 1 172 ? 23.963 5.317 -11.393 1.00 93.75 172 SER A CA 1
ATOM 1289 C C . SER A 1 172 ? 23.642 3.895 -11.864 1.00 93.75 172 SER A C 1
ATOM 1291 O O . SER A 1 172 ? 23.943 2.955 -11.130 1.00 93.75 172 SER A O 1
ATOM 1293 N N . ILE A 1 173 ? 23.004 3.717 -13.026 1.00 92.69 173 ILE A N 1
ATOM 1294 C CA . ILE A 1 173 ? 22.701 2.384 -13.568 1.00 92.69 173 ILE A CA 1
ATOM 1295 C C . ILE A 1 173 ? 23.773 1.937 -14.569 1.00 92.69 173 ILE A C 1
ATOM 1297 O O . ILE A 1 173 ? 24.395 2.757 -15.237 1.00 92.69 173 ILE A O 1
ATOM 1301 N N . SER A 1 174 ? 23.949 0.623 -14.680 1.00 93.00 174 SER A N 1
ATOM 1302 C CA . SER A 1 174 ? 24.666 -0.032 -15.778 1.00 93.00 174 SER A CA 1
ATOM 1303 C C . SER A 1 174 ? 23.660 -0.281 -16.907 1.00 93.00 174 SER A C 1
ATOM 1305 O O . SER A 1 174 ? 22.517 -0.657 -16.632 1.00 93.00 174 SER A O 1
ATOM 1307 N N . THR A 1 175 ? 24.038 0.022 -18.150 1.00 94.19 175 THR A N 1
ATOM 1308 C CA . THR A 1 175 ? 23.152 -0.057 -19.331 1.00 94.19 175 THR A CA 1
ATOM 1309 C C . THR A 1 175 ? 23.668 -1.018 -20.399 1.00 94.19 175 THR A C 1
ATOM 1311 O O . THR A 1 175 ? 23.000 -1.242 -21.404 1.00 94.19 175 THR A O 1
ATOM 1314 N N . GLU A 1 176 ? 24.843 -1.612 -20.194 1.00 93.00 176 GLU A N 1
ATOM 1315 C CA . GLU A 1 176 ? 25.540 -2.454 -21.168 1.00 93.00 176 GLU A CA 1
ATOM 1316 C C . GLU A 1 176 ? 24.739 -3.698 -21.573 1.00 93.00 176 GLU A C 1
ATOM 1318 O O . GLU A 1 176 ? 24.839 -4.149 -22.712 1.00 93.00 176 GLU A O 1
ATOM 1323 N N . ASP A 1 177 ? 23.941 -4.242 -20.655 1.00 93.50 177 ASP A N 1
ATOM 1324 C CA . ASP A 1 177 ? 23.099 -5.421 -20.852 1.00 93.50 177 ASP A CA 1
ATOM 1325 C C . ASP A 1 177 ? 21.604 -5.089 -20.979 1.00 93.50 177 ASP A C 1
ATOM 1327 O O . ASP A 1 177 ? 20.782 -5.998 -21.112 1.00 93.50 177 ASP A O 1
ATOM 1331 N N . ILE A 1 178 ? 21.233 -3.806 -20.969 1.00 95.94 178 ILE A N 1
ATOM 1332 C CA . ILE A 1 178 ? 19.839 -3.366 -21.021 1.00 95.94 178 ILE A CA 1
ATOM 1333 C C . ILE A 1 178 ? 19.422 -3.111 -22.468 1.00 95.94 178 ILE A C 1
ATOM 1335 O O . ILE A 1 178 ? 19.978 -2.272 -23.164 1.00 95.94 178 ILE A O 1
ATOM 1339 N N . GLN A 1 179 ? 18.391 -3.827 -22.914 1.00 94.69 179 GLN A N 1
ATOM 1340 C CA . GLN A 1 179 ? 17.814 -3.685 -24.253 1.00 94.69 179 GLN A CA 1
ATOM 1341 C C . GLN A 1 179 ? 16.651 -2.686 -24.297 1.00 94.69 179 GLN A C 1
ATOM 1343 O O . GLN A 1 179 ? 16.333 -2.141 -25.351 1.00 94.69 179 GLN A O 1
ATOM 1348 N N . LEU A 1 180 ? 15.931 -2.531 -23.181 1.00 97.56 180 LEU A N 1
ATOM 1349 C CA . LEU A 1 180 ? 14.742 -1.685 -23.095 1.00 97.56 180 LEU A CA 1
ATOM 1350 C C . LEU A 1 180 ? 14.455 -1.321 -21.637 1.00 97.56 180 LEU A C 1
ATOM 1352 O O . LEU A 1 180 ? 14.344 -2.196 -20.779 1.00 97.56 180 LEU A O 1
ATOM 1356 N N . ALA A 1 181 ? 14.243 -0.042 -21.369 1.00 97.38 181 ALA A N 1
ATOM 1357 C CA . ALA A 1 181 ? 13.741 0.464 -20.106 1.00 97.38 181 ALA A CA 1
ATOM 1358 C C . ALA A 1 181 ? 12.290 0.942 -20.246 1.00 97.38 181 ALA A C 1
ATOM 1360 O O . ALA A 1 181 ? 11.872 1.459 -21.282 1.00 97.38 181 ALA A O 1
ATOM 1361 N N . LEU A 1 182 ? 11.516 0.787 -19.175 1.00 97.12 182 LEU A N 1
ATOM 1362 C CA . LEU A 1 182 ? 10.208 1.412 -19.002 1.00 97.12 182 LEU A CA 1
ATOM 1363 C C . LEU A 1 182 ? 10.234 2.275 -17.759 1.00 97.12 182 LEU A C 1
ATOM 1365 O O . LEU A 1 182 ? 10.439 1.765 -16.659 1.00 97.12 182 LEU A O 1
ATOM 1369 N N . PHE A 1 183 ? 9.941 3.554 -17.931 1.00 97.00 183 PHE A N 1
ATOM 1370 C CA . PHE A 1 183 ? 9.695 4.472 -16.836 1.00 97.00 183 PHE A CA 1
ATOM 1371 C C . PHE A 1 183 ? 8.199 4.719 -16.673 1.00 97.00 183 PHE A C 1
ATOM 1373 O O . PHE A 1 183 ? 7.514 5.048 -17.639 1.00 97.00 183 PHE A O 1
ATOM 1380 N N . ILE A 1 184 ? 7.687 4.574 -15.451 1.00 96.06 184 ILE A N 1
ATOM 1381 C CA . ILE A 1 184 ? 6.308 4.920 -15.088 1.00 96.06 184 ILE A CA 1
ATOM 1382 C C . ILE A 1 184 ? 6.368 6.030 -14.044 1.00 96.06 184 ILE A C 1
ATOM 1384 O O . ILE A 1 184 ? 6.737 5.774 -12.898 1.00 96.06 184 ILE A O 1
ATOM 1388 N N . ALA A 1 185 ? 5.997 7.254 -14.422 1.00 93.94 185 ALA A N 1
ATOM 1389 C CA . ALA A 1 185 ? 6.108 8.435 -13.560 1.00 93.94 185 ALA A CA 1
ATOM 1390 C C . ALA A 1 185 ? 5.075 8.447 -12.417 1.00 93.94 185 ALA A C 1
ATOM 1392 O O . ALA A 1 185 ? 5.267 9.103 -11.397 1.00 93.94 185 ALA A O 1
ATOM 1393 N N . ASP A 1 186 ? 3.972 7.711 -12.571 1.00 91.00 186 ASP A N 1
ATOM 1394 C CA . ASP A 1 186 ? 2.907 7.601 -11.567 1.00 91.00 186 ASP A CA 1
ATOM 1395 C C . ASP A 1 186 ? 3.220 6.678 -10.391 1.00 91.00 186 ASP A C 1
ATOM 1397 O O . ASP A 1 186 ? 2.531 6.736 -9.369 1.00 91.00 186 ASP A O 1
ATOM 1401 N N . ASP A 1 187 ? 4.245 5.840 -10.517 1.00 94.69 187 ASP A N 1
ATOM 1402 C CA . ASP A 1 187 ? 4.670 4.978 -9.425 1.00 94.69 187 ASP A CA 1
ATOM 1403 C C . ASP A 1 187 ? 5.294 5.797 -8.286 1.00 94.69 187 ASP A C 1
ATOM 1405 O O . ASP A 1 187 ? 5.850 6.885 -8.472 1.00 94.69 187 ASP A O 1
ATOM 1409 N N . ALA A 1 188 ? 5.164 5.282 -7.067 1.00 95.56 188 ALA A N 1
ATOM 1410 C CA . ALA A 1 188 ? 5.522 6.028 -5.871 1.00 95.56 188 ALA A CA 1
ATOM 1411 C C . ALA A 1 188 ? 6.119 5.136 -4.787 1.00 95.56 188 ALA A C 1
ATOM 1413 O O . ALA A 1 188 ? 5.958 3.914 -4.784 1.00 95.56 188 ALA A O 1
ATOM 1414 N N . VAL A 1 189 ? 6.770 5.781 -3.826 1.00 96.75 189 VAL A N 1
ATOM 1415 C CA . VAL A 1 189 ? 7.233 5.174 -2.582 1.00 96.75 189 VAL A CA 1
ATOM 1416 C C . VAL A 1 189 ? 6.569 5.888 -1.417 1.00 96.75 189 VAL A C 1
ATOM 1418 O O . VAL A 1 189 ? 6.542 7.118 -1.364 1.00 96.75 189 VAL A O 1
ATOM 1421 N N . VAL A 1 190 ? 6.049 5.123 -0.468 1.00 96.50 190 VAL A N 1
ATOM 1422 C CA . VAL A 1 190 ? 5.430 5.643 0.751 1.00 96.50 190 VAL A CA 1
ATOM 1423 C C . VAL A 1 190 ? 6.182 5.164 1.987 1.00 96.50 190 VAL A C 1
ATOM 1425 O O . VAL A 1 190 ? 6.726 4.066 1.993 1.00 96.50 190 VAL A O 1
ATOM 1428 N N . ASP A 1 191 ? 6.212 5.973 3.042 1.00 95.44 191 ASP A N 1
ATOM 1429 C CA . ASP A 1 191 ? 6.544 5.508 4.389 1.00 95.44 191 ASP A CA 1
ATOM 1430 C C . ASP A 1 191 ? 5.366 4.677 4.940 1.00 95.44 191 ASP A C 1
ATOM 1432 O O . ASP A 1 191 ? 4.318 5.248 5.268 1.00 95.44 191 ASP A O 1
ATOM 1436 N N . PRO A 1 192 ? 5.495 3.339 5.043 1.00 94.62 192 PRO A N 1
ATOM 1437 C CA . PRO A 1 192 ? 4.388 2.489 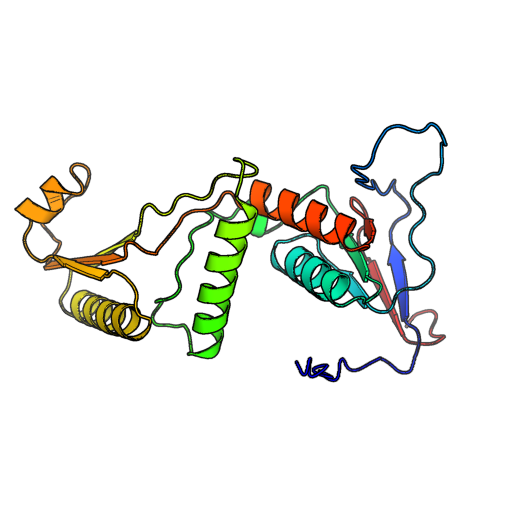5.463 1.00 94.62 192 PRO A CA 1
ATOM 1438 C C . PRO A 1 192 ? 4.006 2.707 6.932 1.00 94.62 192 PRO A C 1
ATOM 1440 O O . PRO A 1 192 ? 2.830 2.590 7.277 1.00 94.62 192 PRO A O 1
ATOM 1443 N N . ILE A 1 193 ? 4.967 3.045 7.799 1.00 93.69 193 ILE A N 1
ATOM 1444 C CA . ILE A 1 193 ? 4.716 3.265 9.228 1.00 93.69 193 ILE A CA 1
ATOM 1445 C C . ILE A 1 193 ? 3.987 4.595 9.417 1.00 93.69 193 ILE A C 1
ATOM 1447 O O . ILE A 1 193 ? 2.980 4.651 10.128 1.00 93.69 193 ILE A O 1
ATOM 1451 N N . GLY A 1 194 ? 4.456 5.652 8.750 1.00 95.12 194 GLY A N 1
ATOM 1452 C CA . GLY A 1 194 ? 3.789 6.952 8.741 1.00 95.12 194 GLY A CA 1
ATOM 1453 C C . GLY A 1 194 ? 2.367 6.873 8.180 1.00 95.12 194 GLY A C 1
ATOM 1454 O O . GLY A 1 194 ? 1.433 7.383 8.801 1.00 95.12 194 GLY A O 1
ATOM 1455 N N . LEU A 1 195 ? 2.171 6.148 7.073 1.00 96.31 195 LEU A N 1
ATOM 1456 C CA . LEU A 1 195 ? 0.848 5.913 6.491 1.00 96.31 195 LEU A CA 1
ATOM 1457 C C . LEU A 1 195 ? -0.091 5.177 7.460 1.00 96.31 195 LEU A C 1
ATOM 1459 O O . LEU A 1 195 ? -1.242 5.579 7.623 1.00 96.31 195 LEU A O 1
ATOM 1463 N N . CYS A 1 196 ? 0.387 4.122 8.127 1.00 95.75 196 CYS A N 1
ATOM 1464 C CA . CYS A 1 196 ? -0.387 3.432 9.158 1.00 95.75 196 CYS A CA 1
ATOM 1465 C C . CYS A 1 196 ? -0.809 4.371 10.287 1.00 95.75 196 CYS A C 1
ATOM 1467 O O . CYS A 1 196 ? -1.968 4.374 10.696 1.00 95.75 196 CYS A O 1
ATOM 1469 N N . ARG A 1 197 ? 0.127 5.175 10.796 1.00 94.81 197 ARG A N 1
ATOM 1470 C CA . ARG A 1 197 ? -0.152 6.114 11.885 1.00 94.81 197 ARG A CA 1
ATOM 1471 C C . ARG A 1 197 ? -1.225 7.118 11.480 1.00 94.81 197 ARG A C 1
ATOM 1473 O O . ARG A 1 197 ? -2.146 7.369 12.255 1.00 94.81 197 ARG A O 1
ATOM 1480 N N . GLU A 1 198 ? -1.138 7.644 10.261 1.00 96.62 198 GLU A N 1
ATOM 1481 C CA . GLU A 1 198 ? -2.152 8.554 9.739 1.00 96.62 198 GLU A CA 1
ATOM 1482 C C . GLU A 1 198 ? -3.505 7.852 9.573 1.00 96.62 198 GLU A C 1
ATOM 1484 O O . GLU A 1 198 ? -4.516 8.387 10.017 1.00 96.62 198 GLU A O 1
ATOM 1489 N N . LEU A 1 199 ? -3.556 6.635 9.023 1.00 96.81 199 LEU A N 1
ATOM 1490 C CA . LEU A 1 199 ? -4.810 5.878 8.911 1.00 96.81 199 LEU A CA 1
ATOM 1491 C C . LEU A 1 199 ? -5.431 5.552 10.272 1.00 96.81 199 LEU A C 1
ATOM 1493 O O . LEU A 1 199 ? -6.644 5.673 10.414 1.00 96.81 199 LEU A O 1
ATOM 1497 N N . SER A 1 200 ? -4.621 5.189 11.267 1.00 96.06 200 SER A N 1
ATOM 1498 C CA . SER A 1 200 ? -5.072 4.973 12.647 1.00 96.06 200 SER A CA 1
ATOM 1499 C C . SER A 1 200 ? -5.717 6.234 13.218 1.00 96.06 200 SER A C 1
ATOM 1501 O O . SER A 1 200 ? -6.864 6.204 13.667 1.00 96.06 200 SER A O 1
ATOM 1503 N N . LYS A 1 201 ? -5.037 7.379 13.080 1.00 95.38 201 LYS A N 1
ATOM 1504 C CA . LYS A 1 201 ? -5.564 8.683 13.494 1.00 95.38 201 LYS A CA 1
ATOM 1505 C C . LYS A 1 201 ? -6.877 9.018 12.787 1.00 95.38 201 LYS A C 1
ATOM 1507 O O . LYS A 1 201 ? -7.827 9.441 13.437 1.00 95.38 201 LYS A O 1
ATOM 1512 N N . ARG A 1 202 ? -6.952 8.826 11.467 1.00 96.19 202 ARG A N 1
ATOM 1513 C CA . ARG A 1 202 ? -8.174 9.083 10.691 1.00 96.19 202 ARG A CA 1
ATOM 1514 C C . ARG A 1 202 ? -9.306 8.150 11.099 1.00 96.19 202 ARG A C 1
ATOM 1516 O O . ARG A 1 202 ? -10.421 8.617 11.259 1.00 96.19 202 ARG A O 1
ATOM 1523 N N . ALA A 1 203 ? -9.038 6.864 11.308 1.00 96.62 203 ALA A N 1
ATOM 1524 C CA . ALA A 1 203 ? -10.044 5.920 11.782 1.00 96.62 203 ALA A CA 1
ATOM 1525 C C . ALA A 1 203 ? -10.603 6.338 13.150 1.00 96.62 203 ALA A C 1
ATOM 1527 O O . ALA A 1 203 ? -11.818 6.352 13.326 1.00 96.62 203 ALA A O 1
ATOM 1528 N N . ALA A 1 204 ? -9.735 6.751 14.078 1.00 95.50 204 ALA A N 1
ATOM 1529 C CA . ALA A 1 204 ? -10.149 7.255 15.385 1.00 95.50 204 ALA A CA 1
ATOM 1530 C C . ALA A 1 204 ? -10.988 8.541 15.285 1.00 95.50 204 ALA A C 1
ATOM 1532 O O . ALA A 1 204 ? -11.997 8.670 15.973 1.00 95.50 204 ALA A O 1
ATOM 1533 N N . GLN A 1 205 ? -10.627 9.467 14.389 1.00 96.12 205 GLN A N 1
ATOM 1534 C CA . GLN A 1 205 ? -11.411 10.683 14.118 1.00 96.12 205 GLN A CA 1
ATOM 1535 C C . GLN A 1 205 ? -12.811 10.384 13.563 1.00 96.12 205 GLN A C 1
ATOM 1537 O O . GLN A 1 205 ? -13.744 11.130 13.838 1.00 96.12 205 GLN A O 1
ATOM 1542 N N . GLU A 1 206 ? -12.962 9.291 12.816 1.00 97.06 206 GLU A N 1
ATOM 1543 C CA . GLU A 1 206 ? -14.252 8.804 12.308 1.00 97.06 206 GLU A CA 1
ATOM 1544 C C . GLU A 1 206 ? -15.008 7.943 13.350 1.00 97.06 206 GLU A C 1
ATOM 1546 O O . GLU A 1 206 ? -16.076 7.413 13.055 1.00 97.06 206 GLU A O 1
ATOM 1551 N N . GLY A 1 207 ? -14.469 7.786 14.568 1.00 94.56 207 GLY A N 1
ATOM 1552 C CA . GLY A 1 207 ? -15.117 7.090 15.686 1.00 94.56 207 GLY A CA 1
ATOM 1553 C C . GLY A 1 207 ? -14.726 5.620 15.884 1.00 94.56 207 GLY A C 1
ATOM 1554 O O . GLY A 1 207 ? -15.341 4.944 16.708 1.00 94.56 207 GLY A O 1
ATOM 1555 N N . ALA A 1 208 ? -13.722 5.098 15.169 1.00 96.75 208 ALA A N 1
ATOM 1556 C CA . ALA A 1 208 ? -13.200 3.756 15.439 1.00 96.75 208 ALA A CA 1
ATOM 1557 C C . ALA A 1 208 ? -12.413 3.721 16.760 1.00 96.75 208 ALA A C 1
ATOM 1559 O O . ALA A 1 208 ? -11.542 4.557 16.996 1.00 96.75 208 ALA A O 1
ATOM 1560 N N . ALA A 1 209 ? -12.638 2.702 17.588 1.00 96.06 209 ALA A N 1
ATOM 1561 C CA . ALA A 1 209 ? -11.774 2.429 18.730 1.00 96.06 209 ALA A CA 1
ATOM 1562 C C . ALA A 1 209 ? -10.530 1.662 18.260 1.00 96.06 209 ALA A C 1
ATOM 1564 O O . ALA A 1 209 ? -10.660 0.568 17.712 1.00 96.06 209 ALA A O 1
ATOM 1565 N N . ILE A 1 210 ? -9.333 2.209 18.475 1.00 95.12 210 ILE A N 1
ATOM 1566 C CA . ILE A 1 210 ? -8.063 1.546 18.142 1.00 95.12 210 ILE A CA 1
ATOM 1567 C C . ILE A 1 210 ? -7.396 1.078 19.436 1.00 95.12 210 ILE A C 1
ATOM 1569 O O . ILE A 1 210 ? -6.974 1.897 20.249 1.00 95.12 210 ILE A O 1
ATOM 1573 N N . ILE A 1 211 ? -7.332 -0.238 19.642 1.00 94.62 211 ILE A N 1
ATOM 1574 C CA . ILE A 1 211 ? -6.804 -0.870 20.850 1.00 94.62 211 ILE A CA 1
ATOM 1575 C C . ILE A 1 211 ? -5.506 -1.608 20.506 1.00 94.62 211 ILE A C 1
ATOM 1577 O O . ILE A 1 211 ? -5.519 -2.679 19.897 1.00 94.62 211 ILE A O 1
ATOM 1581 N N . GLU A 1 212 ? -4.379 -1.042 20.920 1.00 93.12 212 GLU A N 1
ATOM 1582 C CA . GLU A 1 212 ? -3.047 -1.625 20.737 1.00 93.12 212 GLU A CA 1
ATOM 1583 C C . GLU A 1 212 ? -2.629 -2.446 21.965 1.00 93.12 212 GLU A C 1
ATOM 1585 O O . GLU A 1 212 ? -3.272 -2.403 23.019 1.00 93.12 212 GLU A O 1
ATOM 1590 N N . GLN A 1 213 ? -1.553 -3.230 21.826 1.00 92.56 213 GLN A N 1
ATOM 1591 C CA . GLN A 1 213 ? -1.085 -4.181 22.852 1.00 92.56 213 GLN A CA 1
ATOM 1592 C C . GLN A 1 213 ? -2.175 -5.150 23.335 1.00 92.56 213 GLN A C 1
ATOM 1594 O O . GLN A 1 213 ? -2.210 -5.597 24.478 1.00 92.56 213 GLN A O 1
ATOM 1599 N N . CYS A 1 214 ? -3.088 -5.495 22.438 1.00 92.12 214 CYS A N 1
ATOM 1600 C CA . CYS A 1 214 ? -4.249 -6.313 22.706 1.00 92.12 214 CYS A CA 1
ATOM 1601 C C . CYS A 1 214 ? -4.310 -7.446 21.688 1.00 92.12 214 CYS A C 1
ATOM 1603 O O . CYS A 1 214 ? -4.877 -7.334 20.601 1.00 92.12 214 CYS A O 1
ATOM 1605 N N . ALA A 1 215 ? -3.673 -8.563 22.034 1.00 91.56 215 ALA A N 1
ATOM 1606 C CA . ALA A 1 215 ? -3.712 -9.747 21.194 1.00 91.56 215 ALA A CA 1
ATOM 1607 C C . ALA A 1 215 ? -5.087 -10.417 21.296 1.00 91.56 215 ALA A C 1
ATOM 1609 O O . ALA A 1 215 ? -5.469 -10.902 22.364 1.00 91.56 215 ALA A O 1
ATOM 1610 N N . VAL A 1 216 ? -5.792 -10.506 20.169 1.00 91.50 216 VAL A N 1
ATOM 1611 C CA . VAL A 1 216 ? -6.968 -11.371 20.036 1.00 91.50 216 VAL A CA 1
ATOM 1612 C C . VAL A 1 216 ? -6.511 -12.826 20.117 1.00 91.50 216 VAL A C 1
ATOM 1614 O O . VAL A 1 216 ? -5.618 -13.238 19.374 1.00 91.50 216 VAL A O 1
ATOM 1617 N N . LYS A 1 217 ? -7.087 -13.591 21.050 1.00 92.06 217 LYS A N 1
ATOM 1618 C CA . LYS A 1 217 ? -6.745 -15.007 21.266 1.00 92.06 217 LYS A CA 1
ATOM 1619 C C . LYS A 1 217 ? -7.806 -15.949 20.725 1.00 92.06 217 LYS A C 1
ATOM 1621 O O . LYS A 1 217 ? -7.471 -16.959 20.121 1.00 92.06 217 LYS A O 1
ATOM 1626 N N . GLU A 1 218 ? -9.068 -15.607 20.951 1.00 91.12 218 GLU A N 1
ATOM 1627 C CA . GLU A 1 218 ? -10.213 -16.457 20.638 1.00 91.12 218 GLU A CA 1
ATOM 1628 C C . GLU A 1 218 ? -11.369 -15.588 20.123 1.00 91.12 218 GLU A C 1
ATOM 1630 O O . GLU A 1 218 ? -11.580 -14.470 20.608 1.00 91.12 218 GLU A O 1
ATOM 1635 N N . VAL A 1 219 ? -12.121 -16.123 19.157 1.00 90.50 219 VAL A N 1
ATOM 1636 C CA . VAL A 1 219 ? -13.397 -15.572 18.679 1.00 90.50 219 VAL A CA 1
ATOM 1637 C C . VAL A 1 219 ? -14.481 -16.587 19.018 1.00 90.50 219 VAL A C 1
ATOM 1639 O O . VAL A 1 219 ? -14.466 -17.702 18.501 1.00 90.50 219 VAL A O 1
ATOM 1642 N N . LEU A 1 220 ? -15.400 -16.212 19.904 1.00 88.62 220 LEU A N 1
ATOM 1643 C CA . LEU A 1 220 ? -16.506 -17.061 20.345 1.00 88.62 220 LEU A CA 1
ATOM 1644 C C . LEU A 1 220 ? -17.784 -16.661 19.602 1.00 88.62 220 LEU A C 1
ATOM 1646 O O . LEU A 1 220 ? -18.047 -15.468 19.446 1.00 88.62 220 LEU A O 1
ATOM 1650 N N . ILE A 1 221 ? -18.573 -17.641 19.157 1.00 87.38 221 ILE A N 1
ATOM 1651 C CA . ILE A 1 221 ? -19.826 -17.426 18.417 1.00 87.38 221 ILE A CA 1
ATOM 1652 C C . ILE A 1 221 ? -20.989 -17.994 19.244 1.00 87.38 221 ILE A C 1
ATOM 1654 O O . ILE A 1 221 ? -20.998 -19.185 19.553 1.00 87.38 221 ILE A O 1
ATOM 1658 N N . GLY A 1 222 ? -21.983 -17.161 19.576 1.00 74.12 222 GLY A N 1
ATOM 1659 C CA . GLY A 1 222 ? -23.108 -17.559 20.438 1.00 74.12 222 GLY A CA 1
ATOM 1660 C C . GLY A 1 222 ? -22.699 -17.806 21.900 1.00 74.12 222 GLY A C 1
ATOM 1661 O O . GLY A 1 222 ? -21.651 -17.341 22.340 1.00 74.12 222 GLY A O 1
ATOM 1662 N N . ASP A 1 223 ? -23.506 -18.565 22.648 1.00 67.19 223 ASP A N 1
ATOM 1663 C CA . ASP A 1 223 ? -23.280 -18.858 24.081 1.00 67.19 223 ASP A CA 1
ATOM 1664 C C . ASP A 1 223 ? -22.179 -19.909 24.344 1.00 67.19 223 ASP A C 1
ATOM 1666 O O . ASP A 1 223 ? -22.016 -20.408 25.462 1.00 67.19 223 ASP A O 1
ATOM 1670 N N . GLN A 1 224 ? -21.407 -20.289 23.321 1.00 54.69 224 GLN A N 1
ATOM 1671 C CA . GLN A 1 224 ? -20.443 -21.375 23.440 1.00 54.69 224 GLN A CA 1
ATOM 1672 C C . GLN A 1 224 ? -19.187 -20.949 24.203 1.00 54.69 224 GLN A C 1
ATOM 1674 O O . GLN A 1 224 ? -18.238 -20.355 23.687 1.00 54.69 224 GLN A O 1
ATOM 1679 N N . THR A 1 225 ? -19.195 -21.335 25.474 1.00 49.00 225 THR A N 1
ATOM 1680 C CA . THR A 1 225 ? -18.034 -21.433 26.347 1.00 49.00 225 THR A CA 1
ATOM 1681 C C . THR A 1 225 ? -17.234 -22.681 25.946 1.00 49.00 225 THR A C 1
ATOM 1683 O O . THR A 1 225 ? -17.496 -23.742 26.486 1.00 49.00 225 THR A O 1
ATOM 1686 N N . LYS A 1 226 ? -16.276 -22.528 25.017 1.00 36.34 226 LYS A N 1
ATOM 1687 C CA . LYS A 1 226 ? -15.234 -23.499 24.589 1.00 36.34 226 LYS A CA 1
ATOM 1688 C C . LYS A 1 226 ? -15.687 -24.882 24.063 1.00 36.34 226 LYS A C 1
ATOM 1690 O O . LYS A 1 226 ? -16.407 -25.617 24.728 1.00 36.34 226 LYS A O 1
ATOM 1695 N N . VAL A 1 227 ? -15.119 -25.272 22.917 1.00 36.19 227 VAL A N 1
ATOM 1696 C CA . VAL A 1 227 ? -14.731 -26.669 22.634 1.00 36.19 227 VAL A CA 1
ATOM 1697 C C . VAL A 1 227 ? -13.245 -26.789 22.939 1.00 36.19 227 VAL A C 1
ATOM 1699 O O . VAL A 1 227 ? -12.520 -25.824 22.597 1.00 36.19 227 VAL A O 1
#

Mean predicted aligned error: 9.85 Å

Radius of gyration: 22.49 Å; Cα contacts (8 Å, |Δi|>4): 371; chains: 1; bounding box: 55×45×60 Å

InterPro domains:
  IPR006076 FAD dependent oxidoreductase [PF01266] (49-220)
  IPR036188 FAD/NAD(P)-binding domain superfamily [G3DSA:3.50.50.60] (49-222)
  IPR036188 FAD/NAD(P)-binding domain superfamily [SSF51905] (48-223)

Sequence (227 aa):
MHQGRLTTAVRRWSTPFVIRSSSAQCHYSTTGESSSSSSSPSVPKQVEVVVCGGGITGLSVAYHLAKRGCSVALFERSIGCGGATGASAGLLSASMLWQDNSVQKMAQASIKLYKELSTGDRFRFNRCGRVYLAHSDSTAVSVRRMYAKARSLGQEAELIDDNTEMLAKWPSISTEDIQLALFIADDAVVDPIGLCRELSKRAAQEGAAIIEQCAVKEVLIGDQTKV

Organism: NCBI:txid2011161

Nearest PDB structures (foldseek):
  7cyx-assembly1_A  TM=8.263E-01  e=2.004E-10  Bacillus cereus ATCC 14579
  1ryi-assembly1_A  TM=8.253E-01  e=7.859E-10  Bacillus subtilis
  3if9-assembly1_A-2  TM=8.025E-01  e=1.701E-09  Bacillus subtilis
  1ng3-assembly1_A  TM=7.832E-01  e=2.033E-09  Bacillus subtilis
  7exs-assembly1_A  TM=7.502E-01  e=3.574E-07  Thermomicrobium roseum DSM 5159

Foldseek 3Di:
DDDDPPCPPPPQDPFDKDFDWDPPDWDFDDPDDDDDDPDRDDDDPDFRDEFEALAPVSLVVLLVCLLSVGAYEYEHQAPFHPPPLQVDQQWADLLQPPDDPVNSVVSVVVLVVLVVLCPPNLWDKFLQWDKDFDLDPVSVVVLVSSQVSCVVVVWDKDKDQDPVVVCVVPVPDDCPRTRMMMTTSRIIGTNSRSSSVSSNNSSVVSPYTYIYSIHGDDMGTHPDPDD

Secondary structure (DSSP, 8-state):
-------------SS-EEEEE--S--EE---S------------S--SEEEE--SHHHHHHHHHHHTTT--EEEE-SSSSSTTTTTT---EE-S--TT--HHHHHHHHHHHHHHHHHTTTSSS-EE---EEEEE-SHHHHHHHHHHHHHHHHTT--EEEE--HHHHHHH-TTS--TT-SEEEEETT-EEE-HHHHHHHHHHHHHHTT-EEEES--EEEEEETT----

pLDDT: mean 82.48, std 21.91, range [26.31, 98.31]